Protein AF-A0A6P1YAR3-F1 (afdb_monomer)

Mean predicted aligned error: 12.27 Å

Secondary structure (DSSP, 8-state):
---------SSSHHHHHHHHHHHHHHHHHHHHHHHHHHHHHHHHHHH-----HHHHHHHHHHHHHHGGGGGHHHHHHHHHHHHHHT----HHHHHHHHHHHHHHHHHHHHHHHHH-S--TT--HHHHHHHHHHHHTTT-S-HHHHHHHHHHHHHHHHHHHHHHHHHHHHHHHHHHHS-S-HHHHHHHHHHHHHHHHHHHHHHHHHTT-

pLDDT: mean 80.55, std 17.07, range [35.66, 97.19]

Sequence (208 aa):
MVKTSNKKGKKTKNKRKKSKQSIDNIGKEILGIIIITISILIFTSLYNYSNGYINYLIRDKILKLTGAGSILFPVLILIIGILFLFSKFNNSRIRKIIHLLMLYLCLLTLFEMRVFPLIENMSLAEKIKISIVYASNMYGGGLLGAFFAFILLKLFGLLGSYIILISTILILISLLIKISYTKMLKNCYSLIKNFLLKHLKIREIELI

Foldseek 3Di:
DDDDDDPPDDDPVVVVVVVVLVVVLVVLLVVLVVLLVVLVLLVCLCPDPPPDPVSVVSNLVLLQQFQLCSNVVSVLSNVLSVLSNPDPDDPLSVVLNVLSVVLSLLVLLVQQCVVPQDDPDDDLVVQQVVQSVNSNVSGGGHNSNSVVNVVLCVVQNRVGSVVVSVVSNVVSVCSNPVDPVVNVVVVVVVVVVVVVVVVVVVVVVVVD

Structure (mmCIF, N/CA/C/O backbone):
data_AF-A0A6P1YAR3-F1
#
_entry.id   AF-A0A6P1YAR3-F1
#
loop_
_atom_site.group_PDB
_atom_site.id
_atom_site.type_symbol
_atom_site.label_atom_id
_atom_site.label_alt_id
_atom_site.label_comp_id
_atom_site.label_asym_id
_atom_site.label_entity_id
_atom_site.label_seq_id
_atom_site.pdbx_PDB_ins_code
_atom_site.Cartn_x
_atom_site.Cartn_y
_atom_site.Cartn_z
_atom_site.occupancy
_atom_site.B_iso_or_equiv
_atom_site.auth_seq_id
_atom_site.auth_comp_id
_atom_site.auth_asym_id
_atom_site.auth_atom_id
_atom_site.pdbx_PDB_model_num
ATOM 1 N N . MET A 1 1 ? -10.037 20.836 70.902 1.00 41.84 1 MET A N 1
ATOM 2 C CA . MET A 1 1 ? -11.107 21.379 70.034 1.00 41.84 1 MET A CA 1
ATOM 3 C C . MET A 1 1 ? -10.687 21.203 68.579 1.00 41.84 1 MET A C 1
ATOM 5 O O . MET A 1 1 ? -9.616 21.658 68.208 1.00 41.84 1 MET A O 1
ATOM 9 N N . VAL A 1 2 ? -11.458 20.436 67.805 1.00 44.41 2 VAL A N 1
ATOM 10 C CA . VAL A 1 2 ? -11.196 20.056 66.400 1.00 44.41 2 VAL A CA 1
ATOM 11 C C . VAL A 1 2 ? -11.903 21.033 65.452 1.00 44.41 2 VAL A C 1
ATOM 13 O O . VAL A 1 2 ? -12.979 21.501 65.817 1.00 44.41 2 VAL A O 1
ATOM 16 N N . LYS A 1 3 ? -11.355 21.187 64.225 1.00 37.31 3 LYS A N 1
ATOM 17 C CA . LYS A 1 3 ? -11.916 21.716 62.944 1.00 37.31 3 LYS A CA 1
ATOM 18 C C . LYS A 1 3 ? -11.174 22.986 62.480 1.00 37.31 3 LYS A C 1
ATOM 20 O O . LYS A 1 3 ? -10.979 23.889 63.269 1.00 37.31 3 LYS A O 1
ATOM 25 N N . THR A 1 4 ? -10.692 23.135 61.240 1.00 36.22 4 THR A N 1
ATOM 26 C CA . THR A 1 4 ? -11.075 22.520 59.952 1.00 36.22 4 THR A CA 1
ATOM 27 C C . THR A 1 4 ? -10.003 22.817 58.893 1.00 36.22 4 THR A C 1
ATOM 29 O O . THR A 1 4 ? -9.658 23.979 58.701 1.00 36.22 4 THR A O 1
ATOM 32 N N . SER A 1 5 ? -9.533 21.806 58.147 1.00 37.22 5 SER A N 1
ATOM 33 C CA . SER A 1 5 ? -8.743 22.021 56.924 1.00 37.22 5 SER A CA 1
ATOM 34 C C . SER A 1 5 ? -9.661 22.073 55.696 1.00 37.22 5 SER A C 1
ATOM 36 O O . SER A 1 5 ? -10.540 21.233 55.485 1.00 37.22 5 SER A O 1
ATOM 38 N N . ASN A 1 6 ? -9.494 23.130 54.905 1.00 35.66 6 ASN A N 1
ATOM 39 C CA . ASN A 1 6 ? -10.345 23.493 53.782 1.00 35.66 6 ASN A CA 1
ATOM 40 C C . ASN A 1 6 ? -9.932 22.703 52.524 1.00 35.66 6 ASN A C 1
ATOM 42 O O . ASN A 1 6 ? -8.928 23.000 51.882 1.00 35.66 6 ASN A O 1
ATOM 46 N N . LYS A 1 7 ? -10.702 21.670 52.155 1.00 43.16 7 LYS A N 1
ATOM 47 C CA . LYS A 1 7 ? -10.444 20.800 50.989 1.00 43.16 7 LYS A CA 1
ATOM 48 C C . LYS A 1 7 ? -11.286 21.235 49.777 1.00 43.16 7 LYS A C 1
ATOM 50 O O . LYS A 1 7 ? -12.151 20.497 49.310 1.00 43.16 7 LYS A O 1
ATOM 55 N N . LYS A 1 8 ? -11.034 22.429 49.229 1.00 41.19 8 LYS A N 1
ATOM 56 C CA . LYS A 1 8 ? -11.650 22.921 47.975 1.00 41.19 8 LYS A CA 1
ATOM 57 C C . LYS A 1 8 ? -10.576 23.181 46.912 1.00 41.19 8 LYS A C 1
ATOM 59 O O . LYS A 1 8 ? -10.046 24.274 46.815 1.00 41.19 8 LYS A O 1
ATOM 64 N N . GLY A 1 9 ? -10.261 22.175 46.087 1.00 37.91 9 GLY A N 1
ATOM 65 C CA . GLY A 1 9 ? -9.292 22.374 44.992 1.00 37.91 9 GLY A CA 1
ATOM 66 C C . GLY A 1 9 ? -9.178 21.293 43.910 1.00 37.91 9 GLY A C 1
ATOM 67 O O . GLY A 1 9 ? -8.321 21.405 43.040 1.00 37.91 9 GLY A O 1
ATOM 68 N N . LYS A 1 10 ? -10.006 20.234 43.910 1.00 42.44 10 LYS A N 1
ATOM 69 C CA . LYS A 1 10 ? -9.802 19.069 43.011 1.00 42.44 10 LYS A CA 1
ATOM 70 C C . LYS A 1 10 ? -10.847 18.874 41.899 1.00 42.44 10 LYS A C 1
ATOM 72 O O . LYS A 1 10 ? -10.683 17.976 41.080 1.00 42.44 10 LYS A O 1
ATOM 77 N N . LYS A 1 11 ? -11.902 19.699 41.815 1.00 40.69 11 LYS A N 1
ATOM 78 C CA . LYS A 1 11 ? -13.021 19.486 40.863 1.00 40.69 11 LYS A CA 1
ATOM 79 C C . LYS A 1 11 ? -12.852 20.157 39.484 1.00 40.69 11 LYS A C 1
ATOM 81 O O . LYS A 1 11 ? -13.506 19.736 38.534 1.00 40.69 11 LYS A O 1
ATOM 86 N N . THR A 1 12 ? -11.948 21.124 39.317 1.00 46.16 12 THR A N 1
ATOM 87 C CA . THR A 1 12 ? -11.872 21.952 38.090 1.00 46.16 12 THR A CA 1
ATOM 88 C C . THR A 1 12 ? -10.977 21.373 36.981 1.00 46.16 12 THR A C 1
ATOM 90 O O . THR A 1 12 ? -11.261 21.573 35.801 1.00 46.16 12 THR A O 1
ATOM 93 N N . LYS A 1 13 ? -9.949 20.570 37.306 1.00 44.12 13 LYS A N 1
ATOM 94 C CA . LYS A 1 13 ? -9.066 19.938 36.294 1.00 44.12 13 LYS A CA 1
ATOM 95 C C . LYS A 1 13 ? -9.753 18.827 35.478 1.00 44.12 13 LYS A C 1
ATOM 97 O O . LYS A 1 13 ? -9.369 18.586 34.336 1.00 44.12 13 LYS A O 1
ATOM 102 N N . ASN A 1 14 ? -10.796 18.188 36.014 1.00 49.59 14 ASN A N 1
ATOM 103 C CA . ASN A 1 14 ? -11.469 17.064 35.347 1.00 49.59 14 ASN A CA 1
ATOM 104 C C . ASN A 1 14 ? -12.457 17.493 34.242 1.00 49.59 14 ASN A C 1
ATOM 106 O O . ASN A 1 14 ? -12.653 16.748 33.284 1.00 49.59 14 ASN A O 1
ATOM 110 N N . LYS A 1 15 ? -13.044 18.699 34.322 1.00 46.53 15 LYS A N 1
ATOM 111 C CA . LYS A 1 15 ? -13.950 19.222 33.278 1.00 46.53 15 LYS A CA 1
ATOM 112 C C . LYS A 1 15 ? -13.207 19.588 31.984 1.00 46.53 15 LYS A C 1
ATOM 114 O O . LYS A 1 15 ? -13.672 19.214 30.914 1.00 46.53 15 LYS A O 1
ATOM 119 N N . ARG A 1 16 ? -12.020 20.213 32.075 1.00 47.03 16 ARG A N 1
ATOM 120 C CA . ARG A 1 16 ? -11.185 20.564 30.900 1.00 47.03 16 ARG A CA 1
ATOM 121 C C . ARG A 1 16 ? -10.660 19.341 30.130 1.00 47.03 16 ARG A C 1
ATOM 123 O O . ARG A 1 16 ? -10.576 19.391 28.910 1.00 47.03 16 ARG A O 1
ATOM 130 N N . LYS A 1 17 ? -10.333 18.230 30.809 1.00 52.56 17 LYS A N 1
ATOM 131 C CA . LYS A 1 17 ? -9.946 16.970 30.136 1.00 52.56 17 LYS A CA 1
ATOM 132 C C . LYS A 1 17 ? -11.129 16.310 29.415 1.00 52.56 17 LYS A C 1
ATOM 134 O O . LYS A 1 17 ? -10.958 15.832 28.300 1.00 52.56 17 LYS A O 1
ATOM 139 N N . LYS A 1 18 ? -12.327 16.327 30.015 1.00 51.75 18 LYS A N 1
ATOM 140 C CA . LYS A 1 18 ? -13.550 15.786 29.394 1.00 51.75 18 LYS A CA 1
ATOM 141 C C . LYS A 1 18 ? -13.988 16.573 28.153 1.00 51.75 18 LYS A C 1
ATOM 143 O O . LYS A 1 18 ? -14.331 15.939 27.165 1.00 51.75 18 LYS A O 1
ATOM 148 N N . SER A 1 19 ? -13.935 17.909 28.183 1.00 54.09 19 SER A N 1
ATOM 149 C CA . SER A 1 19 ? -14.331 18.744 27.035 1.00 54.09 19 SER A CA 1
ATOM 150 C C . SER A 1 19 ? -13.353 18.654 25.858 1.00 54.09 19 SER A C 1
ATOM 152 O O . SER A 1 19 ? -13.771 18.665 24.706 1.00 54.09 19 SER A O 1
ATOM 154 N N . LYS A 1 20 ? -12.046 18.515 26.127 1.00 57.88 20 LYS A N 1
ATOM 155 C CA . LYS A 1 20 ? -11.040 18.304 25.074 1.00 57.88 20 LYS A CA 1
ATOM 156 C C . LYS A 1 20 ? -11.218 16.935 24.408 1.00 57.88 20 LYS A C 1
ATOM 158 O O . LYS A 1 20 ? -11.237 16.836 23.191 1.00 57.88 20 LYS A O 1
ATOM 163 N N . GLN A 1 21 ? -11.501 15.904 25.207 1.00 59.03 21 GLN A N 1
ATOM 164 C CA . GLN A 1 21 ? -11.744 14.555 24.700 1.00 59.03 21 GLN A CA 1
ATOM 165 C C . GLN A 1 21 ? -13.066 14.398 23.927 1.00 59.03 21 GLN A C 1
ATOM 167 O O . GLN A 1 21 ? -13.162 13.496 23.100 1.00 59.03 21 GLN A O 1
ATOM 172 N N . SER A 1 22 ? -14.080 15.238 24.168 1.00 59.50 22 SER A N 1
ATOM 173 C CA . SER A 1 22 ? -15.300 15.261 23.346 1.00 59.50 22 SER A CA 1
ATOM 174 C C . SER A 1 22 ? -15.085 15.960 22.001 1.00 59.50 22 SER A C 1
ATOM 176 O O . SER A 1 22 ? -15.550 15.448 20.989 1.00 59.50 22 SER A O 1
ATOM 178 N N . ILE A 1 23 ? -14.329 17.065 21.965 1.00 64.38 23 ILE A N 1
ATOM 179 C CA . ILE A 1 23 ? -13.969 17.764 20.715 1.00 64.38 23 ILE A CA 1
ATOM 180 C C . ILE A 1 23 ? -13.076 16.872 19.834 1.00 64.38 23 ILE A C 1
ATOM 182 O O . ILE A 1 23 ? -13.321 16.747 18.636 1.00 64.38 23 ILE A O 1
ATOM 186 N N . ASP A 1 24 ? -12.114 16.162 20.436 1.00 68.88 24 ASP A N 1
ATOM 187 C CA . ASP A 1 24 ? -11.240 15.213 19.730 1.00 68.88 24 ASP A CA 1
ATOM 188 C C . ASP A 1 24 ? -11.999 14.014 19.129 1.00 68.88 24 ASP A C 1
ATOM 190 O O . ASP A 1 24 ? -11.486 13.360 18.220 1.00 68.88 24 ASP A O 1
ATOM 194 N N . ASN A 1 25 ? -13.190 13.680 19.639 1.00 71.12 25 ASN A N 1
ATOM 195 C CA . ASN A 1 25 ? -14.029 12.625 19.061 1.00 71.12 25 ASN A CA 1
ATOM 196 C C . ASN A 1 25 ? -14.847 13.157 17.876 1.00 71.12 25 ASN A C 1
ATOM 198 O O . ASN A 1 25 ? -14.855 12.511 16.834 1.00 71.12 25 ASN A O 1
ATOM 202 N N . ILE A 1 26 ? -15.423 14.360 17.990 1.00 76.25 26 ILE A N 1
ATOM 203 C CA . ILE A 1 26 ? -16.148 15.017 16.887 1.00 76.25 26 ILE A CA 1
ATOM 204 C C . ILE A 1 26 ? -15.220 15.226 15.681 1.00 76.25 26 ILE A C 1
ATOM 206 O O . ILE A 1 26 ? -15.581 14.905 14.553 1.00 76.25 26 ILE A O 1
ATOM 210 N N . GLY A 1 27 ? -13.981 15.678 15.906 1.00 83.44 27 GLY A N 1
ATOM 211 C CA . GLY A 1 27 ? -13.001 15.837 14.825 1.00 83.44 27 GLY A CA 1
ATOM 212 C C . GLY A 1 27 ? -12.678 14.529 14.087 1.00 83.44 27 GLY A C 1
ATOM 213 O O . GLY A 1 27 ? -12.425 14.544 12.884 1.00 83.44 27 GLY A O 1
ATOM 214 N N . LYS A 1 28 ? -12.728 13.381 14.776 1.00 80.62 28 LYS A N 1
ATOM 215 C CA . LYS A 1 28 ? -12.489 12.059 14.169 1.00 80.62 28 LYS A CA 1
ATOM 216 C C . LYS A 1 28 ? -13.683 11.556 13.376 1.00 80.62 28 LYS A C 1
ATOM 218 O O . LYS A 1 28 ? -13.477 10.945 12.333 1.00 80.62 28 LYS A O 1
ATOM 223 N N . GLU A 1 29 ? -14.896 11.818 13.849 1.00 84.50 29 GLU A N 1
ATOM 224 C CA . GLU A 1 29 ? -16.123 11.513 13.110 1.00 84.50 29 GLU A CA 1
ATOM 225 C C . GLU A 1 29 ? -16.155 12.297 11.794 1.00 84.50 29 GLU A C 1
ATOM 227 O O . GLU A 1 29 ? -16.334 11.702 10.733 1.00 84.50 29 GLU A O 1
ATOM 232 N N . ILE A 1 30 ? -15.846 13.600 11.845 1.00 90.25 30 ILE A N 1
ATOM 233 C CA . ILE A 1 30 ? -15.723 14.454 10.654 1.00 90.25 30 ILE A CA 1
ATOM 234 C C . ILE A 1 30 ? -14.648 13.911 9.704 1.00 90.25 30 ILE A C 1
ATOM 236 O O . ILE A 1 30 ? -14.903 13.758 8.511 1.00 90.25 30 ILE A O 1
ATOM 240 N N . LEU A 1 31 ? -13.461 13.565 10.217 1.00 89.75 31 LEU A N 1
ATOM 241 C CA . LEU A 1 31 ? -12.396 12.983 9.397 1.00 89.75 31 LEU A CA 1
ATOM 242 C C . LEU A 1 31 ? -12.828 11.654 8.756 1.00 89.75 31 LEU A C 1
ATOM 244 O O . LEU A 1 31 ? -12.538 11.418 7.587 1.00 89.75 31 LEU A O 1
ATOM 248 N N . GLY A 1 32 ? -13.545 10.802 9.493 1.00 90.44 32 GLY A N 1
ATOM 249 C CA . GLY A 1 32 ? -14.097 9.551 8.977 1.00 90.44 32 GLY A CA 1
ATOM 250 C C . GLY A 1 32 ? -15.065 9.780 7.818 1.00 90.44 32 GLY A C 1
ATOM 251 O O . GLY A 1 32 ? -14.919 9.141 6.778 1.00 90.44 32 GLY A O 1
ATOM 252 N N . ILE A 1 33 ? -15.989 10.735 7.959 1.00 93.25 33 ILE A N 1
ATOM 253 C CA . ILE A 1 33 ? -16.927 11.123 6.894 1.00 93.25 33 ILE A CA 1
ATOM 254 C C . ILE A 1 33 ? -16.165 11.636 5.667 1.00 93.25 33 ILE A C 1
ATOM 256 O O . ILE A 1 33 ? -16.430 11.177 4.561 1.00 93.25 33 ILE A O 1
ATOM 260 N N . ILE A 1 34 ? -15.173 12.516 5.848 1.00 94.81 34 ILE A N 1
ATOM 261 C CA . ILE A 1 34 ? -14.342 13.031 4.747 1.00 94.81 34 ILE A CA 1
ATOM 262 C C . ILE A 1 34 ? -13.640 11.883 4.005 1.00 94.81 34 ILE A C 1
ATOM 264 O O . ILE A 1 34 ? -13.674 11.835 2.777 1.00 94.81 34 ILE A O 1
ATOM 268 N N . ILE A 1 35 ? -13.039 10.935 4.730 1.00 94.44 35 ILE A N 1
ATOM 269 C CA . ILE A 1 35 ? -12.355 9.777 4.135 1.00 94.44 35 ILE A CA 1
ATOM 270 C C . ILE A 1 35 ? -13.339 8.896 3.349 1.00 94.44 35 ILE A C 1
ATOM 272 O O . ILE A 1 35 ? -13.015 8.454 2.246 1.00 94.44 35 ILE A O 1
ATOM 276 N N . ILE A 1 36 ? -14.539 8.654 3.886 1.00 94.81 36 ILE A N 1
ATOM 277 C CA . ILE A 1 36 ? -15.589 7.887 3.199 1.00 94.81 36 ILE A CA 1
ATOM 278 C C . ILE A 1 36 ? -16.015 8.601 1.911 1.00 94.81 36 ILE A C 1
ATOM 280 O O . ILE A 1 36 ? -16.073 7.969 0.858 1.00 94.81 36 ILE A O 1
ATOM 284 N N . THR A 1 37 ? -16.237 9.915 1.958 1.00 95.50 37 THR A N 1
ATOM 285 C CA . THR A 1 37 ? -16.581 10.713 0.773 1.00 95.50 37 THR A CA 1
ATOM 286 C C . THR A 1 37 ? -15.484 10.639 -0.291 1.00 95.50 37 THR A C 1
ATOM 288 O O . THR A 1 37 ? -15.785 10.432 -1.464 1.00 95.50 37 THR A O 1
ATOM 291 N N . ILE A 1 38 ? -14.209 10.733 0.105 1.00 94.56 38 ILE A N 1
ATOM 292 C CA . ILE A 1 38 ? -13.067 10.576 -0.811 1.00 94.56 38 ILE A CA 1
ATOM 293 C C . ILE A 1 38 ? -13.050 9.175 -1.436 1.00 94.56 38 ILE A C 1
ATOM 295 O O . ILE A 1 38 ? -12.834 9.050 -2.639 1.00 94.56 38 ILE A O 1
ATOM 299 N N . SER A 1 39 ? -13.300 8.122 -0.651 1.00 94.94 39 SER A N 1
ATOM 300 C CA . SER A 1 39 ? -13.384 6.745 -1.159 1.00 94.94 39 SER A CA 1
ATOM 301 C C . SER A 1 39 ? -14.469 6.598 -2.229 1.00 94.94 39 SER A C 1
ATOM 303 O O . SER A 1 39 ? -14.192 6.065 -3.304 1.00 94.94 39 SER A O 1
ATOM 305 N N . ILE A 1 40 ? -15.672 7.120 -1.969 1.00 93.88 40 ILE A N 1
ATOM 306 C CA . ILE A 1 40 ? -16.790 7.082 -2.920 1.00 93.88 40 ILE A CA 1
ATOM 307 C C . ILE A 1 40 ? -16.437 7.861 -4.191 1.00 93.88 40 ILE A C 1
ATOM 309 O O . ILE A 1 40 ? -16.706 7.383 -5.287 1.00 93.88 40 ILE A O 1
ATOM 313 N N . LEU A 1 41 ? -15.785 9.019 -4.063 1.00 93.06 41 LEU A N 1
ATOM 314 C CA . LEU A 1 41 ? -15.362 9.834 -5.202 1.00 93.06 41 LEU A CA 1
ATOM 315 C C . LEU A 1 41 ? -14.310 9.114 -6.063 1.00 93.06 41 LEU A C 1
ATOM 317 O O . LEU A 1 41 ? -14.390 9.132 -7.290 1.00 93.06 41 LEU A O 1
ATOM 321 N N . ILE A 1 42 ? -13.348 8.427 -5.440 1.00 93.62 42 ILE A N 1
ATOM 322 C CA . ILE A 1 42 ? -12.384 7.583 -6.160 1.00 93.62 42 ILE A CA 1
ATOM 323 C C . ILE A 1 42 ? -13.103 6.426 -6.855 1.00 93.62 42 ILE A C 1
ATOM 325 O O . ILE A 1 42 ? -12.833 6.155 -8.022 1.00 93.62 42 ILE A O 1
ATOM 329 N N . PHE A 1 43 ? -14.022 5.756 -6.156 1.00 92.94 43 PHE A N 1
ATOM 330 C CA . PHE A 1 43 ? -14.795 4.653 -6.714 1.00 92.94 43 PHE A CA 1
ATOM 331 C C . PHE A 1 43 ? -15.567 5.106 -7.958 1.00 92.94 43 PHE A C 1
ATOM 333 O O . PHE A 1 43 ? -15.402 4.525 -9.026 1.00 92.94 43 PHE A O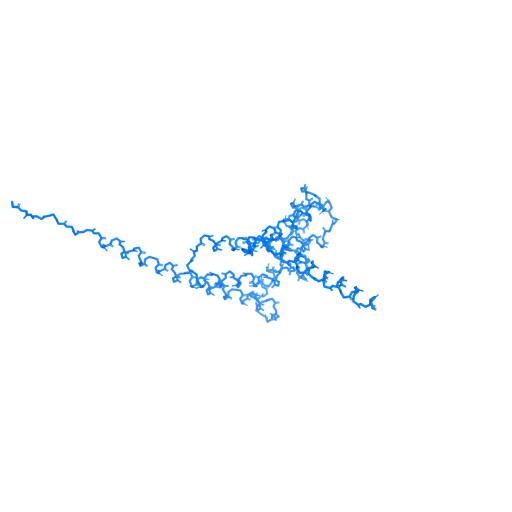 1
ATOM 340 N N . THR A 1 44 ? -16.332 6.195 -7.871 1.00 91.44 44 THR A N 1
ATOM 341 C CA . THR A 1 44 ? -17.071 6.719 -9.028 1.00 91.44 44 THR A CA 1
ATOM 342 C C . THR A 1 44 ? -16.140 7.167 -10.150 1.00 91.44 44 THR A C 1
ATOM 344 O O . THR A 1 44 ? -16.450 6.905 -11.306 1.00 91.44 44 THR A O 1
ATOM 347 N N . SER A 1 45 ? -14.978 7.749 -9.841 1.00 91.12 45 SER A N 1
ATOM 348 C CA . SER A 1 45 ? -13.980 8.140 -10.850 1.00 91.12 45 SER A CA 1
ATOM 349 C C . SER A 1 45 ? -13.386 6.951 -11.614 1.00 91.12 45 SER A C 1
ATOM 351 O O . SER A 1 45 ? -12.992 7.103 -12.767 1.00 91.12 45 SER A O 1
ATOM 353 N N . LEU A 1 46 ? -13.290 5.772 -10.989 1.00 90.38 46 LEU A N 1
ATOM 354 C CA . LEU A 1 46 ? -12.750 4.570 -11.630 1.00 90.38 46 LEU A CA 1
ATOM 355 C C . LEU A 1 46 ? -13.759 3.896 -12.572 1.00 90.38 46 LEU A C 1
ATOM 357 O O . LEU A 1 46 ? -13.346 3.403 -13.620 1.00 90.38 46 LEU A O 1
ATOM 361 N N . TYR A 1 47 ? -15.048 3.878 -12.211 1.00 84.12 47 TYR A N 1
ATOM 362 C CA . TYR A 1 47 ? -16.088 3.149 -12.956 1.00 84.12 47 TYR A CA 1
ATOM 363 C C . TYR A 1 47 ? -16.912 4.022 -13.907 1.00 84.12 47 TYR A C 1
ATOM 365 O O . TYR A 1 47 ? -17.306 3.554 -14.973 1.00 84.12 47 TYR A O 1
ATOM 373 N N . ASN A 1 48 ? -17.177 5.282 -13.554 1.00 75.50 48 ASN A N 1
ATOM 374 C CA . ASN A 1 48 ? -17.960 6.173 -14.401 1.00 75.50 48 ASN A CA 1
ATOM 375 C C . ASN A 1 48 ? -17.037 6.986 -15.306 1.00 75.50 48 ASN A C 1
ATOM 377 O O . ASN A 1 48 ? -16.317 7.874 -14.855 1.00 75.50 48 ASN A O 1
ATOM 381 N N . TYR A 1 49 ? -17.152 6.746 -16.610 1.00 59.66 49 TYR A N 1
ATOM 382 C CA . TYR A 1 49 ? -16.554 7.547 -17.684 1.00 59.66 49 TYR A CA 1
ATOM 383 C C . TYR A 1 49 ? -17.219 8.934 -17.839 1.00 59.66 49 TYR A C 1
ATOM 385 O O . TYR A 1 49 ? -17.302 9.470 -18.939 1.00 59.66 49 TYR A O 1
ATOM 393 N N . SER A 1 50 ? -17.759 9.531 -16.770 1.00 60.38 50 SER A N 1
ATOM 394 C CA . SER A 1 50 ? -18.344 10.869 -16.878 1.00 60.38 50 SER A CA 1
ATOM 395 C C . SER A 1 50 ? -17.237 11.917 -17.053 1.00 60.38 50 SER A C 1
ATOM 397 O O . SER A 1 50 ? -16.226 11.890 -16.349 1.00 60.38 50 SER A O 1
ATOM 399 N N . ASN A 1 51 ? -17.446 12.838 -18.003 1.00 61.69 51 ASN A N 1
ATOM 400 C CA . ASN A 1 51 ? -16.492 13.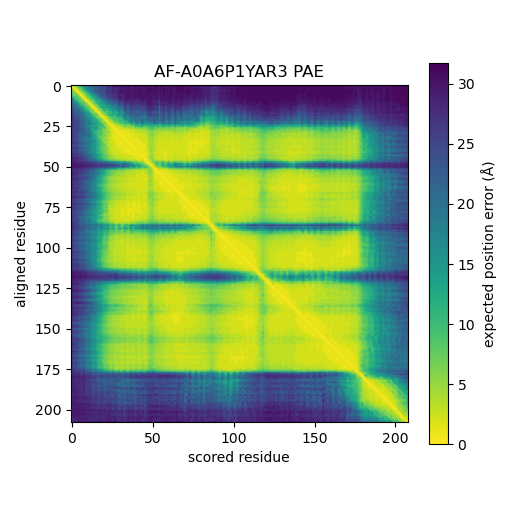801 -18.589 1.00 61.69 51 ASN A CA 1
ATOM 401 C C . ASN A 1 51 ? -15.938 14.888 -17.633 1.00 61.69 51 ASN A C 1
ATOM 403 O O . ASN A 1 51 ? -15.636 16.004 -18.052 1.00 61.69 51 ASN A O 1
ATOM 407 N N . GLY A 1 52 ? -15.818 14.612 -16.336 1.00 79.88 52 GLY A N 1
ATOM 408 C CA . GLY A 1 52 ? -15.199 15.524 -15.381 1.00 79.88 52 GLY A CA 1
ATOM 409 C C . GLY A 1 52 ? -13.673 15.446 -15.445 1.00 79.88 52 GLY A C 1
ATOM 410 O O . GLY A 1 52 ? -13.097 14.386 -15.204 1.00 79.88 52 GLY A O 1
ATOM 411 N N . TYR A 1 53 ? -13.001 16.581 -15.668 1.00 87.94 53 TYR A N 1
ATOM 412 C CA . TYR A 1 53 ? -11.531 16.671 -15.623 1.00 87.94 53 TYR A CA 1
ATOM 413 C C . TYR A 1 53 ? -10.952 16.140 -14.299 1.00 87.94 53 TYR A C 1
ATOM 415 O O . TYR A 1 53 ? -9.940 15.440 -14.283 1.00 87.94 53 TYR A O 1
ATOM 423 N N . ILE A 1 54 ? -11.638 16.411 -13.183 1.00 88.94 54 ILE A N 1
ATOM 424 C CA . ILE A 1 54 ? -11.247 15.926 -11.853 1.00 88.94 54 ILE A CA 1
ATOM 425 C C . ILE A 1 54 ? -11.307 14.392 -11.785 1.00 88.94 54 ILE A C 1
ATOM 427 O O . ILE A 1 54 ? -10.362 13.776 -11.296 1.00 88.94 54 ILE A O 1
ATOM 431 N N . ASN A 1 55 ? -12.358 13.764 -12.321 1.00 88.62 55 ASN A N 1
ATOM 432 C CA . ASN A 1 55 ? -12.499 12.304 -12.323 1.00 88.62 55 ASN A CA 1
ATOM 433 C C . ASN A 1 55 ? -11.395 11.647 -13.155 1.00 88.62 55 ASN A C 1
ATOM 435 O O . ASN A 1 55 ? -10.780 10.680 -12.704 1.00 88.62 55 ASN A O 1
ATOM 439 N N . TYR A 1 56 ? -11.086 12.217 -14.326 1.00 89.94 56 TYR A N 1
ATOM 440 C CA . TYR A 1 56 ? -9.972 11.763 -15.158 1.00 89.94 56 TYR A CA 1
ATOM 441 C C . TYR A 1 56 ? -8.639 11.835 -14.406 1.00 89.94 56 TYR A C 1
ATOM 443 O O . TYR A 1 56 ? -7.913 10.844 -14.356 1.00 89.94 56 TYR A O 1
ATOM 451 N N . LEU A 1 57 ? -8.337 12.970 -13.766 1.00 91.94 57 LEU A N 1
ATOM 452 C CA . LEU A 1 57 ? -7.103 13.137 -12.995 1.00 91.94 57 LEU A CA 1
ATOM 453 C C . LEU A 1 57 ? -6.994 12.147 -11.834 1.00 91.94 57 LEU A C 1
ATOM 455 O O . LEU A 1 57 ? -5.912 11.626 -11.567 1.00 91.94 57 LEU A O 1
ATOM 459 N N . ILE A 1 58 ? -8.093 11.906 -11.121 1.00 93.50 58 ILE A N 1
ATOM 460 C CA . ILE A 1 58 ? -8.117 10.965 -10.000 1.00 93.50 58 ILE A CA 1
ATOM 461 C C . ILE A 1 58 ? -7.904 9.548 -10.516 1.00 93.50 58 ILE A C 1
ATOM 463 O O . ILE A 1 58 ? -7.021 8.855 -10.016 1.00 93.50 58 ILE A O 1
ATOM 467 N N . ARG A 1 59 ? -8.644 9.138 -11.550 1.00 92.56 59 ARG A N 1
ATOM 468 C CA . ARG A 1 59 ? -8.489 7.830 -12.190 1.00 92.56 59 ARG A CA 1
ATOM 469 C C . ARG A 1 59 ? -7.059 7.611 -12.675 1.00 92.56 59 ARG A C 1
ATOM 471 O O . ARG A 1 59 ? -6.455 6.611 -12.303 1.00 92.56 59 ARG A O 1
ATOM 478 N N . ASP A 1 60 ? -6.509 8.549 -13.442 1.00 92.88 60 ASP A N 1
ATOM 479 C CA . ASP A 1 60 ? -5.144 8.478 -13.973 1.00 92.88 60 ASP A CA 1
ATOM 480 C C . ASP A 1 60 ? -4.113 8.323 -12.848 1.00 92.88 60 ASP A C 1
ATOM 482 O O . ASP A 1 60 ? -3.290 7.410 -12.875 1.00 92.88 60 ASP A O 1
ATOM 486 N N . LYS A 1 61 ? -4.205 9.141 -11.792 1.00 94.88 61 LYS A N 1
ATOM 487 C CA . LYS A 1 61 ? -3.292 9.050 -10.645 1.00 94.88 61 LYS A CA 1
ATOM 488 C C . LYS A 1 61 ? -3.426 7.726 -9.896 1.00 94.88 61 LYS A C 1
ATOM 490 O O . LYS A 1 61 ? -2.408 7.106 -9.596 1.00 94.88 61 LYS A O 1
ATOM 495 N N . ILE A 1 62 ? -4.646 7.282 -9.588 1.00 95.31 62 ILE A N 1
ATOM 496 C CA . ILE A 1 62 ? -4.870 6.029 -8.854 1.00 95.31 62 ILE A CA 1
ATOM 497 C C . ILE A 1 62 ? -4.383 4.828 -9.663 1.00 95.31 62 ILE A C 1
ATOM 499 O O . ILE A 1 62 ? -3.676 3.982 -9.110 1.00 95.31 62 ILE A O 1
ATOM 503 N N . LEU A 1 63 ? -4.684 4.783 -10.964 1.00 95.19 63 LEU A N 1
ATOM 504 C CA . LEU A 1 63 ? -4.184 3.748 -11.864 1.00 95.19 63 LEU A CA 1
ATOM 505 C C . LEU A 1 63 ? -2.661 3.750 -11.884 1.00 95.19 63 LEU A C 1
ATOM 507 O O . LEU A 1 63 ? -2.064 2.752 -11.509 1.00 95.19 63 LEU A O 1
ATOM 511 N N . LYS A 1 64 ? -2.006 4.872 -12.187 1.00 95.38 64 LYS A N 1
ATOM 512 C CA . LYS A 1 64 ? -0.535 4.930 -12.240 1.00 95.38 64 LYS A CA 1
ATOM 513 C C . LYS A 1 64 ? 0.139 4.554 -10.915 1.00 95.38 64 LYS A C 1
ATOM 515 O O . LYS A 1 64 ? 1.209 3.948 -10.930 1.00 95.38 64 LYS A O 1
ATOM 520 N N . LEU A 1 65 ? -0.468 4.877 -9.769 1.00 96.00 65 LEU A N 1
ATOM 521 C CA . LEU A 1 65 ? 0.078 4.509 -8.457 1.00 96.00 65 LEU A CA 1
ATOM 522 C C . LEU A 1 65 ? -0.072 3.019 -8.130 1.00 96.00 65 LEU A C 1
ATOM 524 O O . LEU A 1 65 ? 0.816 2.463 -7.483 1.00 96.00 65 LEU A O 1
ATOM 528 N N . THR A 1 66 ? -1.196 2.405 -8.509 1.00 95.81 66 THR A N 1
ATOM 529 C CA . THR A 1 66 ? -1.635 1.114 -7.944 1.00 95.81 66 THR A CA 1
ATOM 530 C C . THR A 1 66 ? -1.933 0.019 -8.972 1.00 95.81 66 THR A C 1
ATOM 532 O O . THR A 1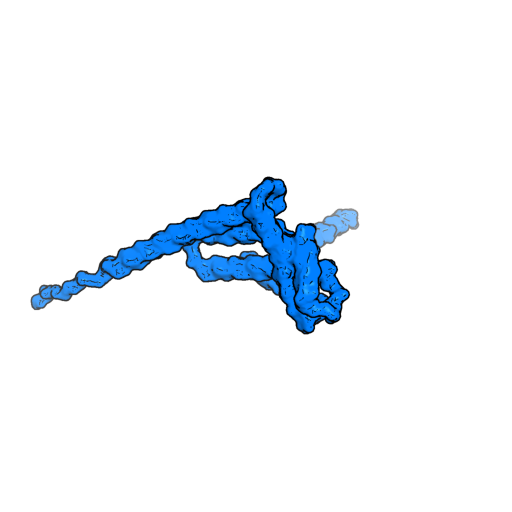 66 ? -2.153 -1.128 -8.592 1.00 95.81 66 THR A O 1
ATOM 535 N N . GLY A 1 67 ? -1.944 0.335 -10.265 1.00 94.44 67 GLY A N 1
ATOM 536 C CA . GLY A 1 67 ? -2.224 -0.599 -11.355 1.00 94.44 67 GLY A CA 1
ATOM 537 C C . GLY A 1 67 ? -3.521 -1.379 -11.153 1.00 94.44 67 GLY A C 1
ATOM 538 O O . GLY A 1 67 ? -4.584 -0.801 -10.909 1.00 94.44 67 GLY A O 1
ATOM 539 N N . ALA A 1 68 ? -3.425 -2.707 -11.208 1.00 93.69 68 ALA A N 1
ATOM 540 C CA . ALA A 1 68 ? -4.536 -3.631 -10.972 1.00 93.69 68 ALA A CA 1
ATOM 541 C C . ALA A 1 68 ? -5.146 -3.499 -9.563 1.00 93.69 68 ALA A C 1
ATOM 543 O O . ALA A 1 68 ? -6.327 -3.776 -9.355 1.00 93.69 68 ALA A O 1
ATOM 544 N N . GLY A 1 69 ? -4.367 -3.026 -8.583 1.00 94.00 69 GLY A N 1
ATOM 545 C CA . GLY A 1 69 ? -4.844 -2.774 -7.222 1.00 94.00 69 GLY A CA 1
ATOM 546 C C . GLY A 1 69 ? -5.804 -1.591 -7.097 1.00 94.00 69 GLY A C 1
ATOM 547 O O . GLY A 1 69 ? -6.455 -1.458 -6.062 1.00 94.00 69 GLY A O 1
ATOM 548 N N . SER A 1 70 ? -5.959 -0.778 -8.146 1.00 94.31 70 SER A N 1
ATOM 549 C CA . SER A 1 70 ? -6.883 0.365 -8.183 1.00 94.31 70 SER A CA 1
ATOM 550 C C . SER A 1 70 ? -8.322 0.001 -7.817 1.00 94.31 70 SER A C 1
ATOM 552 O O . SER A 1 70 ? -8.999 0.801 -7.183 1.00 94.31 70 SER A O 1
ATOM 554 N N . ILE A 1 71 ? -8.768 -1.220 -8.125 1.00 91.38 71 ILE A N 1
ATOM 555 C CA . ILE A 1 71 ? -10.095 -1.740 -7.754 1.00 91.38 71 ILE A CA 1
ATOM 556 C C . ILE A 1 71 ? -10.230 -1.895 -6.231 1.00 91.38 71 ILE A C 1
ATOM 558 O O . ILE A 1 71 ? -11.270 -1.584 -5.651 1.00 91.38 71 ILE A O 1
ATOM 562 N N . LEU A 1 72 ? -9.170 -2.363 -5.569 1.00 94.50 72 LEU A N 1
ATOM 563 C CA . LEU A 1 72 ? -9.131 -2.593 -4.122 1.00 94.50 72 LEU A CA 1
ATOM 564 C C . LEU A 1 72 ? -8.871 -1.302 -3.333 1.00 94.50 72 LEU A C 1
ATOM 566 O O . LEU A 1 72 ? -9.257 -1.201 -2.169 1.00 94.50 72 LEU A O 1
ATOM 570 N N . PHE A 1 73 ? -8.238 -0.307 -3.954 1.00 95.12 73 PHE A N 1
ATOM 571 C CA . PHE A 1 73 ? -7.892 0.965 -3.325 1.00 95.12 73 PHE A CA 1
ATOM 572 C C . PHE A 1 73 ? -9.082 1.722 -2.693 1.00 95.12 73 PHE A C 1
ATOM 574 O O . PHE A 1 73 ? -8.994 2.052 -1.506 1.00 95.12 73 PHE A O 1
ATOM 581 N N . PRO A 1 74 ? -10.211 1.982 -3.392 1.00 94.81 74 PRO A N 1
ATOM 582 C CA . PRO A 1 74 ? -11.353 2.660 -2.781 1.00 94.81 74 PRO A CA 1
ATOM 583 C C . PRO A 1 74 ? -11.940 1.848 -1.623 1.00 94.81 74 PRO A C 1
ATOM 585 O O . PRO A 1 74 ? -12.291 2.436 -0.600 1.00 94.81 74 PRO A O 1
ATOM 588 N N . VAL A 1 75 ? -11.971 0.514 -1.726 1.00 95.00 75 VAL A N 1
ATOM 589 C CA . VAL A 1 75 ? -12.440 -0.382 -0.654 1.00 95.00 75 VAL A CA 1
ATOM 590 C C . VAL A 1 75 ? -11.553 -0.261 0.588 1.00 95.00 75 VAL A C 1
ATOM 592 O O . VAL A 1 75 ? -12.058 -0.159 1.705 1.00 95.00 75 VAL A O 1
ATOM 595 N N . LEU A 1 76 ? -10.231 -0.203 0.411 1.00 94.75 76 LEU A N 1
ATOM 596 C CA . LEU A 1 76 ? -9.283 0.002 1.506 1.00 94.75 76 LEU A CA 1
ATOM 597 C C . LEU A 1 76 ? -9.526 1.337 2.224 1.00 94.75 76 LEU A C 1
ATOM 599 O O . LEU A 1 76 ? -9.617 1.367 3.453 1.00 94.75 76 LEU A O 1
ATOM 603 N N . ILE A 1 77 ? -9.675 2.432 1.471 1.00 95.50 77 ILE A N 1
ATOM 604 C CA . ILE A 1 77 ? -9.961 3.759 2.037 1.00 95.50 77 ILE A CA 1
ATOM 605 C C . ILE A 1 77 ? -11.313 3.762 2.759 1.00 95.50 77 ILE A C 1
ATOM 607 O O . ILE A 1 77 ? -11.415 4.323 3.850 1.00 95.50 77 ILE A O 1
ATOM 611 N N . LEU A 1 78 ? -12.326 3.086 2.208 1.00 94.31 78 LEU A N 1
ATOM 612 C CA . LEU A 1 78 ? -13.643 2.952 2.831 1.00 94.31 78 LEU A CA 1
ATOM 613 C C . LEU A 1 78 ? -13.537 2.287 4.210 1.00 94.31 78 LEU A C 1
ATOM 615 O O . LEU A 1 78 ? -14.050 2.818 5.195 1.00 94.31 78 LEU A O 1
ATOM 619 N N . ILE A 1 79 ? -12.826 1.155 4.298 1.00 90.81 79 ILE A N 1
ATOM 620 C CA . ILE A 1 79 ? -12.604 0.428 5.558 1.00 90.81 79 ILE A CA 1
ATOM 621 C C . ILE A 1 79 ? -11.912 1.333 6.581 1.00 90.81 79 ILE A C 1
ATOM 623 O O . ILE A 1 79 ? -12.295 1.343 7.753 1.00 90.81 79 ILE A O 1
ATOM 627 N N . ILE A 1 80 ? -10.914 2.111 6.151 1.00 90.62 80 ILE A N 1
ATOM 628 C CA . ILE A 1 80 ? -10.220 3.068 7.018 1.00 90.62 80 ILE A CA 1
ATOM 629 C C . ILE A 1 80 ? -11.198 4.142 7.511 1.00 90.62 80 ILE A C 1
ATOM 631 O O . ILE A 1 80 ? -11.276 4.362 8.717 1.00 90.62 80 ILE A O 1
ATOM 635 N N . GLY A 1 81 ? -11.986 4.760 6.629 1.00 90.19 81 GLY A N 1
ATOM 636 C CA . GLY A 1 81 ? -12.962 5.795 6.992 1.00 90.19 81 GLY A CA 1
ATOM 637 C C . GLY A 1 81 ? -14.029 5.301 7.975 1.00 90.19 81 GLY A C 1
ATOM 638 O O . GLY A 1 81 ? -14.279 5.938 9.000 1.00 90.19 81 GLY A O 1
ATOM 639 N N . ILE A 1 82 ? -14.568 4.101 7.744 1.00 87.69 82 ILE A N 1
ATOM 640 C CA . ILE A 1 82 ? -15.479 3.407 8.669 1.00 87.69 82 ILE A CA 1
ATOM 641 C C . ILE A 1 82 ? -14.817 3.220 10.043 1.00 87.69 82 ILE A C 1
ATOM 643 O O . ILE A 1 82 ? -15.432 3.447 11.087 1.00 87.69 82 ILE A O 1
ATOM 647 N N . LEU A 1 83 ? -13.536 2.847 10.069 1.00 85.25 83 LEU A N 1
ATOM 648 C CA . LEU A 1 83 ? -12.795 2.649 11.312 1.00 85.25 83 LEU A CA 1
ATOM 649 C C . LEU A 1 83 ? -12.582 3.951 12.100 1.00 85.25 83 LEU A C 1
ATOM 651 O O . LEU A 1 83 ? -12.415 3.882 13.319 1.00 85.25 83 LEU A O 1
ATOM 655 N N . PHE A 1 84 ? -12.600 5.111 11.436 1.00 83.62 84 PHE A N 1
ATOM 656 C CA . PHE A 1 84 ? -12.590 6.429 12.077 1.00 83.62 84 PHE A CA 1
ATOM 657 C C . PHE A 1 84 ? -13.967 6.823 12.635 1.00 83.62 84 PHE A C 1
ATOM 659 O O . PHE A 1 84 ? -14.014 7.412 13.713 1.00 83.62 84 PHE A O 1
ATOM 666 N N . LEU A 1 85 ? -15.065 6.435 11.974 1.00 81.19 85 LEU A N 1
ATOM 667 C CA . LEU A 1 85 ? -16.435 6.793 12.369 1.00 81.19 85 LEU A CA 1
ATOM 668 C C . LEU A 1 85 ? -16.891 6.116 13.676 1.00 81.19 85 LEU A C 1
ATOM 670 O O . LEU A 1 85 ? -17.410 6.762 14.577 1.00 81.19 85 LEU A O 1
ATOM 674 N N . PHE A 1 86 ? -16.666 4.807 13.823 1.00 69.56 86 PHE A N 1
ATOM 675 C CA . PHE A 1 86 ? -17.246 4.014 14.925 1.00 69.56 86 PHE A CA 1
ATOM 676 C C . PHE A 1 86 ? -16.427 4.012 16.233 1.00 69.56 86 PHE A C 1
ATOM 678 O O . PHE A 1 86 ? -16.580 3.125 17.080 1.00 69.56 86 PHE A O 1
ATOM 685 N N . SER A 1 87 ? -15.451 4.909 16.400 1.00 56.22 87 SER A N 1
ATOM 686 C CA . SER A 1 87 ? -14.265 4.559 17.187 1.00 56.22 87 SER A CA 1
ATOM 687 C C . SER A 1 87 ? -13.663 5.674 18.040 1.00 56.22 87 SER A C 1
ATOM 689 O O . SER A 1 87 ? -13.030 6.603 17.540 1.00 56.22 87 SER A O 1
ATOM 691 N N . LYS A 1 88 ? -13.596 5.422 19.358 1.00 65.00 88 LYS A N 1
ATOM 692 C CA . LYS A 1 88 ? -12.467 5.903 20.172 1.00 65.00 88 LYS A CA 1
ATOM 693 C C . LYS A 1 88 ? -11.174 5.283 19.641 1.00 65.00 88 LYS A C 1
ATOM 695 O O . LYS A 1 88 ? -10.953 4.078 19.765 1.00 65.00 88 LYS A O 1
ATOM 700 N N . PHE A 1 89 ? -10.354 6.112 19.006 1.00 63.22 89 PHE A N 1
ATOM 701 C CA . PHE A 1 89 ? -9.067 5.729 18.433 1.00 63.22 89 PHE A CA 1
ATOM 702 C C . PHE A 1 89 ? -8.154 5.136 19.517 1.00 63.22 89 PHE A C 1
ATOM 704 O O . PHE A 1 89 ? -7.677 5.852 20.394 1.00 63.22 89 PHE A O 1
ATOM 711 N N . ASN A 1 90 ? -7.930 3.825 19.458 1.00 69.94 90 ASN A N 1
ATOM 712 C CA . ASN A 1 90 ? -7.007 3.115 20.342 1.00 69.94 90 ASN A CA 1
ATOM 713 C C . ASN A 1 90 ? -5.820 2.613 19.514 1.00 69.94 90 ASN A C 1
ATOM 715 O O . ASN A 1 90 ? -5.980 2.313 18.331 1.00 69.94 90 ASN A O 1
ATOM 719 N N . ASN A 1 91 ? -4.654 2.421 20.137 1.00 76.62 91 ASN A N 1
ATOM 720 C CA . ASN A 1 91 ? -3.442 1.958 19.441 1.00 76.62 91 ASN A CA 1
ATOM 721 C C . ASN A 1 91 ? -3.647 0.632 18.679 1.00 76.62 91 ASN A C 1
ATOM 723 O O . ASN A 1 91 ? -3.015 0.401 17.655 1.00 76.62 91 ASN A O 1
ATOM 727 N N . SER A 1 92 ? -4.564 -0.233 19.127 1.00 78.31 92 SER A N 1
ATOM 728 C CA . SER A 1 92 ? -4.948 -1.454 18.398 1.00 78.31 92 SER A CA 1
ATOM 729 C C . SER A 1 92 ? -5.636 -1.173 17.053 1.00 78.31 92 SER A C 1
ATOM 731 O O . SER A 1 92 ? -5.373 -1.876 16.083 1.00 78.31 92 SER A O 1
ATOM 733 N N . ARG A 1 93 ? -6.466 -0.122 17.013 1.00 78.81 93 ARG A N 1
ATOM 734 C CA . ARG A 1 93 ? -7.014 0.603 15.852 1.00 78.81 93 ARG A CA 1
ATOM 735 C C . ARG A 1 93 ? -5.986 0.830 14.746 1.00 78.81 93 ARG A C 1
ATOM 737 O O . ARG A 1 93 ? -6.028 0.248 13.666 1.00 78.81 93 ARG A O 1
ATOM 744 N N . ILE A 1 94 ? -5.033 1.683 15.107 1.00 84.44 94 ILE A N 1
ATOM 745 C CA . ILE A 1 94 ? -3.957 2.178 14.245 1.00 84.44 94 ILE A CA 1
ATOM 746 C C . ILE A 1 94 ? -3.143 1.019 13.693 1.00 84.44 94 ILE A C 1
ATOM 748 O O . ILE A 1 94 ? -2.911 0.948 12.492 1.00 84.44 94 ILE A O 1
ATOM 752 N N . ARG A 1 95 ? -2.7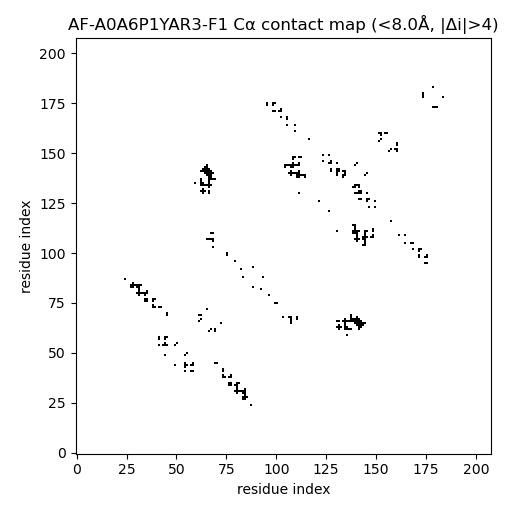84 0.059 14.554 1.00 87.31 95 ARG A N 1
ATOM 753 C CA . ARG A 1 95 ? -2.065 -1.138 14.118 1.00 87.31 95 ARG A CA 1
ATOM 754 C C . ARG A 1 95 ? -2.820 -1.893 13.028 1.00 87.31 95 ARG A C 1
ATOM 756 O O . ARG A 1 95 ? -2.208 -2.262 12.040 1.00 87.31 95 ARG A O 1
ATOM 763 N N . LYS A 1 96 ? -4.141 -2.077 13.151 1.00 87.19 96 LYS A N 1
ATOM 764 C CA . LYS A 1 96 ? -4.938 -2.734 12.098 1.00 87.19 96 LYS A CA 1
ATOM 765 C C . LYS A 1 96 ? -4.892 -1.983 10.767 1.00 87.19 96 LYS A C 1
ATOM 767 O O . LYS A 1 96 ? -4.774 -2.641 9.743 1.00 87.19 96 LYS A O 1
ATOM 772 N N . ILE A 1 97 ? -4.946 -0.649 10.784 1.00 90.25 97 ILE A N 1
ATOM 773 C CA . ILE A 1 97 ? -4.803 0.169 9.566 1.00 90.25 97 ILE A CA 1
ATOM 774 C C . ILE A 1 97 ? -3.432 -0.069 8.930 1.00 90.25 97 ILE A C 1
ATOM 776 O O . ILE A 1 97 ? -3.354 -0.311 7.731 1.00 90.25 97 ILE A O 1
ATOM 780 N N . ILE A 1 98 ? -2.365 -0.062 9.735 1.00 93.06 98 ILE A N 1
ATOM 781 C CA . ILE A 1 98 ? -0.999 -0.319 9.259 1.00 93.06 98 ILE A CA 1
ATOM 782 C C . ILE A 1 98 ? -0.894 -1.719 8.643 1.00 93.06 98 ILE A C 1
ATOM 784 O O . ILE A 1 98 ? -0.359 -1.854 7.547 1.00 93.06 98 ILE A O 1
ATOM 788 N N . HIS A 1 99 ? -1.441 -2.752 9.296 1.00 93.00 99 HIS A N 1
ATOM 789 C CA . HIS A 1 99 ? -1.444 -4.110 8.740 1.00 93.00 99 HIS A CA 1
ATOM 790 C C . HIS A 1 99 ? -2.226 -4.190 7.423 1.00 93.00 99 HIS A C 1
ATOM 792 O O . HIS A 1 99 ? -1.777 -4.856 6.497 1.00 93.00 99 HIS A O 1
ATOM 798 N N . LEU A 1 100 ? -3.367 -3.498 7.318 1.00 93.62 100 LEU A N 1
ATOM 799 C CA . LEU A 1 100 ? -4.178 -3.460 6.099 1.00 93.62 100 LEU A CA 1
ATOM 800 C C . LEU A 1 100 ? -3.430 -2.770 4.947 1.00 93.62 100 LEU A C 1
ATOM 802 O O . LEU A 1 100 ? -3.428 -3.274 3.828 1.00 93.62 100 LEU A O 1
ATOM 806 N N . LEU A 1 101 ? -2.754 -1.652 5.230 1.00 95.50 101 LEU A N 1
ATOM 807 C CA . LEU A 1 101 ? -1.956 -0.920 4.247 1.00 95.50 101 LEU A CA 1
ATOM 808 C C . LEU A 1 101 ? -0.738 -1.735 3.787 1.00 95.50 101 LEU A C 1
ATOM 810 O O . LEU A 1 101 ? -0.467 -1.807 2.593 1.00 95.50 101 LEU A O 1
ATOM 814 N N . MET A 1 102 ? -0.041 -2.394 4.717 1.00 96.12 102 MET A N 1
ATOM 815 C CA . MET A 1 102 ? 1.064 -3.304 4.397 1.00 96.12 102 MET A CA 1
ATOM 816 C C . MET A 1 102 ? 0.599 -4.493 3.555 1.00 96.12 102 MET A C 1
ATOM 818 O O . MET A 1 102 ? 1.274 -4.874 2.601 1.00 96.12 102 MET A O 1
ATOM 822 N N . LEU A 1 103 ? -0.568 -5.061 3.871 1.00 96.25 103 LEU A N 1
ATOM 823 C CA . LEU A 1 103 ? -1.142 -6.162 3.100 1.00 96.25 103 LEU A CA 1
ATOM 824 C C . LEU A 1 103 ? -1.458 -5.710 1.674 1.00 96.25 103 LEU A C 1
ATOM 826 O O . LEU A 1 103 ? -1.141 -6.412 0.720 1.00 96.25 103 LEU A O 1
ATOM 830 N N . TYR A 1 104 ? -2.027 -4.515 1.528 1.00 96.88 104 TYR A N 1
ATOM 831 C CA . TYR A 1 104 ? -2.294 -3.924 0.226 1.00 96.88 104 TYR A CA 1
ATOM 832 C C . TYR A 1 104 ? -1.014 -3.691 -0.582 1.00 96.88 104 TYR A C 1
ATOM 834 O O . TYR A 1 104 ? -0.962 -4.077 -1.745 1.00 96.88 104 TYR A O 1
ATOM 842 N N . LEU A 1 105 ? 0.047 -3.164 0.036 1.00 97.19 105 LEU A N 1
ATOM 843 C CA . LEU A 1 105 ? 1.358 -3.042 -0.612 1.00 97.19 105 LEU A CA 1
ATOM 844 C C . LEU A 1 105 ? 1.899 -4.400 -1.079 1.00 97.19 105 LEU A C 1
ATOM 846 O O . LEU A 1 105 ? 2.405 -4.490 -2.194 1.00 97.19 105 LEU A O 1
ATOM 850 N N . CYS A 1 106 ? 1.735 -5.460 -0.279 1.00 96.88 106 CYS A N 1
ATOM 851 C CA . CYS A 1 106 ? 2.136 -6.813 -0.675 1.00 96.88 106 CYS A CA 1
ATOM 852 C C . CYS A 1 106 ? 1.326 -7.355 -1.866 1.00 96.88 106 CYS A C 1
ATOM 854 O O . CYS A 1 106 ? 1.837 -8.131 -2.67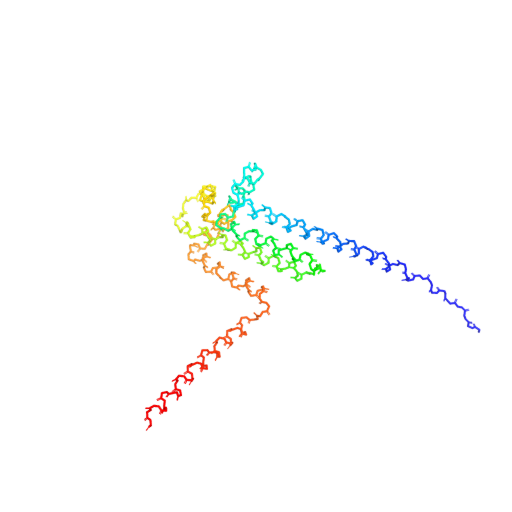1 1.00 96.88 106 CYS A O 1
ATOM 856 N N . LEU A 1 107 ? 0.055 -6.968 -1.993 1.00 96.19 107 LEU A N 1
ATOM 857 C CA . LEU A 1 107 ? -0.758 -7.325 -3.156 1.00 96.19 107 LEU A CA 1
ATOM 858 C C . LEU A 1 107 ? -0.305 -6.562 -4.405 1.00 96.19 107 LEU A C 1
ATOM 860 O O . LEU A 1 107 ? -0.185 -7.166 -5.468 1.00 96.19 107 LEU A O 1
ATOM 864 N N . LEU A 1 108 ? 0.010 -5.268 -4.275 1.00 96.31 108 LEU A N 1
ATOM 865 C CA . LEU A 1 108 ? 0.550 -4.472 -5.381 1.00 96.31 108 LEU A CA 1
ATOM 866 C C . LEU A 1 108 ? 1.861 -5.056 -5.909 1.00 96.31 108 LEU A C 1
ATOM 868 O O . LEU A 1 108 ? 2.034 -5.194 -7.117 1.00 96.31 108 LEU A O 1
ATOM 872 N N . THR A 1 109 ? 2.775 -5.446 -5.021 1.00 95.56 109 THR A N 1
ATOM 873 C CA . THR A 1 109 ? 4.029 -6.088 -5.433 1.00 95.56 109 THR A CA 1
ATOM 874 C C . THR A 1 109 ? 3.806 -7.442 -6.081 1.00 95.56 109 THR A C 1
ATOM 876 O O . THR A 1 109 ? 4.459 -7.736 -7.078 1.00 95.56 109 THR A O 1
ATOM 879 N N . LEU A 1 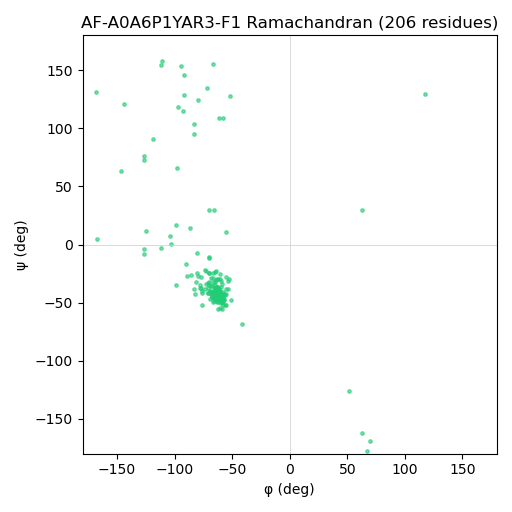110 ? 2.871 -8.252 -5.574 1.00 94.69 110 LEU A N 1
ATOM 880 C CA . LEU A 1 110 ? 2.504 -9.516 -6.215 1.00 94.69 110 LEU A CA 1
ATOM 881 C C . LEU A 1 110 ? 1.978 -9.295 -7.637 1.00 94.69 110 LEU A C 1
ATOM 883 O O . LEU A 1 110 ? 2.369 -10.027 -8.545 1.00 94.69 110 LEU A O 1
ATOM 887 N N . PHE A 1 111 ? 1.103 -8.305 -7.837 1.00 93.31 111 PHE A N 1
ATOM 888 C CA . PHE A 1 111 ? 0.585 -7.970 -9.164 1.00 93.31 111 PHE A CA 1
ATOM 889 C C . PHE A 1 111 ? 1.694 -7.522 -10.108 1.00 93.31 111 PHE A C 1
ATOM 891 O O . PHE A 1 111 ? 1.730 -7.967 -11.251 1.00 93.31 111 PHE A O 1
ATOM 898 N N . GLU A 1 112 ? 2.632 -6.714 -9.625 1.00 93.38 112 GLU A N 1
ATOM 899 C CA . GLU A 1 112 ? 3.789 -6.296 -10.408 1.00 93.38 112 GLU A CA 1
ATOM 900 C C . GLU A 1 112 ? 4.688 -7.476 -10.806 1.00 93.38 112 GLU A C 1
ATOM 902 O O . GLU A 1 112 ? 5.060 -7.615 -11.970 1.00 93.38 112 GLU A O 1
ATOM 907 N N . MET A 1 113 ? 5.018 -8.356 -9.855 1.00 90.25 113 MET A N 1
ATOM 908 C CA . MET A 1 113 ? 5.892 -9.508 -10.104 1.00 90.25 113 MET A CA 1
ATOM 909 C C . MET A 1 113 ? 5.301 -10.490 -11.122 1.00 90.25 113 MET A C 1
ATOM 911 O O . MET A 1 113 ? 6.055 -11.131 -11.847 1.00 90.25 113 MET A O 1
ATOM 915 N N . ARG A 1 114 ? 3.966 -10.591 -11.217 1.00 85.81 114 ARG A N 1
ATOM 916 C CA . ARG A 1 114 ? 3.301 -11.409 -12.248 1.00 85.81 114 ARG A CA 1
ATOM 917 C C . ARG A 1 114 ? 3.500 -10.872 -13.663 1.00 85.81 114 ARG A C 1
ATOM 919 O O . ARG A 1 114 ? 3.526 -11.665 -14.595 1.00 85.81 114 ARG A O 1
ATOM 926 N N . VAL A 1 115 ? 3.605 -9.554 -13.822 1.00 77.56 115 VAL A N 1
ATOM 927 C CA . VAL A 1 115 ? 3.807 -8.923 -15.135 1.00 77.56 115 VAL A CA 1
ATOM 928 C C . VAL A 1 115 ? 5.283 -8.968 -15.538 1.00 77.56 115 VAL A C 1
ATOM 930 O O . VAL A 1 115 ? 5.590 -9.124 -16.715 1.00 77.56 115 VAL A O 1
ATOM 933 N N . PHE A 1 116 ? 6.201 -8.899 -14.567 1.00 71.19 116 PHE A N 1
ATOM 934 C CA . PHE A 1 116 ? 7.643 -8.819 -14.823 1.00 71.19 116 PHE A CA 1
ATOM 935 C C . PHE A 1 116 ? 8.449 -9.892 -14.080 1.00 71.19 116 PHE A C 1
ATOM 937 O O . PHE A 1 116 ? 9.178 -9.565 -13.138 1.00 71.19 116 PHE A O 1
ATOM 944 N N . PRO A 1 117 ? 8.371 -11.166 -14.503 1.00 63.03 117 PRO A N 1
ATOM 945 C CA . PRO A 1 117 ? 9.157 -12.225 -13.882 1.00 63.03 117 PRO A CA 1
ATOM 946 C C . PRO A 1 117 ? 10.656 -12.169 -14.237 1.00 63.03 117 PRO A C 1
ATOM 948 O O . PRO A 1 117 ? 11.462 -12.707 -13.486 1.00 63.03 117 PRO A O 1
ATOM 951 N N . LEU A 1 118 ? 11.055 -11.543 -15.355 1.00 56.56 118 LEU A N 1
ATOM 952 C CA . LEU A 1 118 ? 12.388 -11.746 -15.952 1.00 56.56 118 LEU A CA 1
ATOM 953 C C . LEU A 1 118 ? 12.956 -10.486 -16.624 1.00 56.56 118 LEU A C 1
ATOM 955 O O . LEU A 1 118 ? 13.183 -10.452 -17.830 1.00 56.56 118 LEU A O 1
ATOM 959 N N . ILE A 1 119 ? 13.198 -9.431 -15.850 1.00 58.94 119 ILE A N 1
ATOM 960 C CA . ILE A 1 119 ? 13.968 -8.284 -16.345 1.00 58.94 119 ILE A CA 1
ATOM 961 C C . ILE A 1 119 ? 15.106 -8.012 -15.365 1.00 58.94 119 ILE A C 1
ATOM 963 O O . ILE A 1 119 ? 15.042 -7.103 -14.540 1.00 58.94 119 ILE A O 1
ATOM 967 N N . GLU A 1 120 ? 16.139 -8.849 -15.423 1.00 58.44 120 GLU A N 1
ATOM 968 C CA . GLU A 1 120 ? 17.283 -8.784 -14.502 1.00 58.44 120 GLU A CA 1
ATOM 969 C C . GLU A 1 120 ? 18.189 -7.559 -14.732 1.00 58.44 120 GLU A C 1
ATOM 971 O O . GLU A 1 120 ? 18.976 -7.214 -13.852 1.00 58.44 120 GLU A O 1
ATOM 976 N N . ASN A 1 121 ? 18.017 -6.834 -15.846 1.00 67.38 121 ASN A N 1
ATOM 977 C CA . ASN A 1 121 ? 18.971 -5.810 -16.293 1.00 67.38 121 ASN A CA 1
ATOM 978 C C . ASN A 1 121 ? 18.385 -4.403 -16.520 1.00 67.38 121 ASN A C 1
ATOM 980 O O . ASN A 1 121 ? 19.069 -3.560 -17.091 1.00 67.38 121 ASN A O 1
ATOM 984 N N . MET A 1 122 ? 17.151 -4.116 -16.090 1.00 78.44 122 MET A N 1
ATOM 985 C CA . MET A 1 122 ? 16.597 -2.755 -16.194 1.00 78.44 122 MET A CA 1
ATOM 986 C C . MET A 1 122 ? 16.855 -1.922 -14.943 1.00 78.44 122 MET A C 1
ATOM 988 O O . MET A 1 122 ? 16.815 -2.407 -13.808 1.00 78.44 122 MET A O 1
ATOM 992 N N . SER A 1 123 ? 17.051 -0.624 -15.158 1.00 86.44 123 SER A N 1
ATOM 993 C CA . SER A 1 123 ? 17.097 0.353 -14.076 1.00 86.44 123 SER A CA 1
ATOM 994 C C . SER A 1 123 ? 15.727 0.488 -13.394 1.00 86.44 123 SER A C 1
ATOM 996 O O . SER A 1 123 ? 14.673 0.250 -13.991 1.00 86.44 123 SER A O 1
ATOM 998 N N . LEU A 1 124 ? 15.716 0.930 -12.130 1.00 86.56 124 LEU A N 1
ATOM 999 C CA . LEU A 1 124 ? 14.470 1.195 -11.395 1.00 86.56 124 LEU A CA 1
ATOM 1000 C C . LEU A 1 124 ? 13.560 2.181 -12.152 1.00 86.56 124 LEU A C 1
ATOM 1002 O O . LEU A 1 124 ? 12.344 2.006 -12.174 1.00 86.56 124 LEU A O 1
ATOM 1006 N N . ALA A 1 125 ? 14.146 3.199 -12.787 1.00 89.25 125 ALA A N 1
ATOM 1007 C CA . ALA A 1 125 ? 13.405 4.221 -13.519 1.00 89.25 125 ALA A CA 1
ATOM 1008 C C . ALA A 1 125 ? 12.690 3.651 -14.752 1.00 89.25 125 ALA A C 1
ATOM 1010 O O . ALA A 1 125 ? 11.530 3.982 -14.995 1.00 89.25 125 ALA A O 1
ATOM 1011 N N . GLU A 1 126 ? 13.351 2.776 -15.511 1.00 88.81 126 GLU A N 1
ATOM 1012 C CA . GLU A 1 126 ? 12.738 2.085 -16.650 1.00 88.81 126 GLU A CA 1
ATOM 1013 C C . GLU A 1 126 ? 11.608 1.176 -16.187 1.00 88.81 126 GLU A C 1
ATOM 1015 O O . GLU A 1 126 ? 10.502 1.250 -16.720 1.00 88.81 126 GLU A O 1
ATOM 1020 N N . LYS A 1 127 ? 11.843 0.398 -15.125 1.00 87.38 127 LYS A N 1
ATOM 1021 C CA . LYS A 1 127 ? 10.819 -0.484 -14.567 1.00 87.38 127 LYS A CA 1
ATOM 1022 C C . LYS A 1 127 ? 9.580 0.291 -14.117 1.00 87.38 127 LYS A C 1
ATOM 1024 O O . LYS A 1 127 ? 8.463 -0.099 -14.441 1.00 87.38 127 LYS A O 1
ATOM 1029 N N . ILE A 1 128 ? 9.767 1.414 -13.422 1.00 91.56 128 ILE A N 1
ATOM 1030 C CA . ILE A 1 128 ? 8.662 2.285 -13.006 1.00 91.56 128 ILE A CA 1
ATOM 1031 C C . ILE A 1 128 ? 7.915 2.846 -14.222 1.00 91.56 128 ILE A C 1
ATOM 1033 O O . ILE A 1 128 ? 6.686 2.814 -14.238 1.00 91.56 128 ILE A O 1
ATOM 1037 N N . LYS A 1 129 ? 8.624 3.339 -15.247 1.00 91.62 129 LYS A N 1
ATOM 1038 C CA . LYS A 1 129 ? 7.990 3.870 -16.466 1.00 91.62 129 LYS A CA 1
ATOM 1039 C C . LYS A 1 129 ? 7.122 2.817 -17.144 1.00 91.62 129 LYS A C 1
ATOM 1041 O O . LYS A 1 129 ? 5.970 3.095 -17.463 1.00 91.62 129 LYS A O 1
ATOM 1046 N N . ILE A 1 130 ? 7.661 1.614 -17.324 1.00 89.88 130 ILE A N 1
ATOM 1047 C CA . ILE A 1 130 ? 6.940 0.509 -17.951 1.00 89.88 130 ILE A CA 1
ATOM 1048 C C . ILE A 1 130 ? 5.728 0.134 -17.088 1.00 89.88 130 ILE A C 1
ATOM 1050 O O . ILE A 1 130 ? 4.612 0.094 -17.600 1.00 89.88 130 ILE A O 1
ATOM 1054 N N . SER A 1 131 ? 5.907 -0.045 -15.777 1.00 91.88 131 SER A N 1
ATOM 1055 C CA . SER A 1 131 ? 4.810 -0.365 -14.856 1.00 91.88 131 SER A CA 1
ATOM 1056 C C . SER A 1 131 ? 3.671 0.655 -14.921 1.00 91.88 131 SER A C 1
ATOM 1058 O O . SER A 1 131 ? 2.511 0.269 -15.008 1.00 91.88 131 SER A O 1
ATOM 1060 N N . ILE A 1 132 ? 3.978 1.955 -14.978 1.00 92.31 132 ILE A N 1
ATOM 1061 C CA . ILE A 1 132 ? 2.986 3.036 -15.112 1.00 92.31 132 ILE A CA 1
ATOM 1062 C C . ILE A 1 132 ? 2.176 2.919 -16.417 1.00 92.31 132 ILE A C 1
ATOM 1064 O O . ILE A 1 132 ? 0.968 3.177 -16.420 1.00 92.31 132 ILE A O 1
ATOM 1068 N N . VAL A 1 133 ? 2.812 2.513 -17.522 1.00 92.19 133 VAL A N 1
ATOM 1069 C CA . VAL A 1 133 ? 2.123 2.282 -18.804 1.00 92.19 133 VAL A CA 1
ATOM 1070 C C . VAL A 1 133 ? 1.146 1.110 -18.682 1.00 92.19 133 VAL A C 1
ATOM 1072 O O . VAL A 1 133 ? -0.031 1.266 -19.002 1.00 92.19 133 VAL A O 1
ATOM 1075 N N . TYR A 1 134 ? 1.577 -0.030 -18.134 1.00 90.69 134 TYR A N 1
ATOM 1076 C CA . TYR A 1 134 ? 0.691 -1.184 -17.907 1.00 90.69 134 TYR A CA 1
ATOM 1077 C C . TYR A 1 134 ? -0.426 -0.887 -16.898 1.00 90.69 134 TYR A C 1
ATOM 1079 O O . TYR A 1 134 ? -1.571 -1.310 -17.077 1.00 90.69 134 TYR A O 1
ATOM 1087 N N . ALA A 1 135 ? -0.119 -0.095 -15.876 1.00 92.69 135 ALA A N 1
ATOM 1088 C CA . ALA A 1 135 ? -1.053 0.325 -14.845 1.00 92.69 135 ALA A CA 1
ATOM 1089 C C . ALA A 1 135 ? -2.236 1.127 -15.398 1.00 92.69 135 ALA A C 1
ATOM 1091 O O . ALA A 1 135 ? -3.343 1.031 -14.868 1.00 92.69 135 ALA A O 1
ATOM 1092 N N . SER A 1 136 ? -2.034 1.849 -16.504 1.00 88.81 136 SER A N 1
ATOM 1093 C CA . SER A 1 136 ? -3.091 2.610 -17.184 1.00 88.81 136 SER A CA 1
ATOM 1094 C C . SER A 1 136 ? -4.184 1.702 -17.769 1.00 88.81 136 SER A C 1
ATOM 1096 O O . SER A 1 136 ? -5.332 2.123 -17.894 1.00 88.81 136 SER A O 1
ATOM 1098 N N . ASN A 1 137 ? -3.847 0.435 -18.031 1.00 88.81 137 ASN A N 1
ATOM 1099 C CA . ASN A 1 137 ? -4.763 -0.615 -18.478 1.00 88.81 137 ASN A CA 1
ATOM 1100 C C . ASN A 1 137 ? -5.224 -1.532 -17.328 1.00 88.81 137 ASN A C 1
ATOM 1102 O O . ASN A 1 137 ? -5.718 -2.624 -17.586 1.00 88.81 137 ASN A O 1
ATOM 1106 N N . MET A 1 138 ? -5.059 -1.117 -16.064 1.00 89.12 138 MET A N 1
ATOM 1107 C CA . MET A 1 138 ? -5.379 -1.920 -14.871 1.00 89.12 138 MET A CA 1
ATOM 1108 C C . MET A 1 138 ? -4.551 -3.212 -14.742 1.00 89.12 138 MET A C 1
ATOM 1110 O O . MET A 1 138 ? -5.005 -4.182 -14.139 1.00 89.12 138 MET A O 1
ATOM 1114 N N . TYR A 1 139 ? -3.321 -3.223 -15.263 1.00 90.12 139 TYR A N 1
ATOM 1115 C CA . TYR A 1 139 ? -2.374 -4.332 -15.110 1.00 90.12 139 TYR A CA 1
ATOM 1116 C C . TYR A 1 139 ? -1.190 -3.949 -14.211 1.00 90.12 139 TYR A C 1
ATOM 1118 O O . TYR A 1 139 ? -0.871 -2.776 -14.039 1.00 90.12 139 TYR A O 1
ATOM 1126 N N . GLY A 1 140 ? -0.522 -4.946 -13.626 1.00 91.38 140 GLY A N 1
ATOM 1127 C CA . GLY A 1 140 ? 0.643 -4.727 -12.758 1.00 91.38 140 GLY A CA 1
ATOM 1128 C C . GLY A 1 140 ? 0.306 -4.066 -11.418 1.00 91.38 140 GLY A C 1
ATOM 1129 O O . GLY A 1 140 ? -0.857 -3.971 -11.023 1.00 91.38 140 GLY A O 1
ATOM 1130 N N . GLY A 1 141 ? 1.337 -3.632 -10.695 1.00 92.00 141 GLY A N 1
ATOM 1131 C CA . GLY A 1 141 ? 1.219 -3.016 -9.368 1.00 92.00 141 GLY A CA 1
ATOM 1132 C C . GLY A 1 141 ? 1.377 -1.495 -9.348 1.00 92.00 141 GLY A C 1
ATOM 1133 O O . GLY A 1 141 ? 1.328 -0.896 -8.269 1.00 92.00 141 GLY A O 1
ATOM 1134 N N . GLY A 1 142 ? 1.586 -0.874 -10.513 1.00 94.25 142 GLY A N 1
ATOM 1135 C CA . GLY A 1 142 ? 1.850 0.557 -10.651 1.00 94.25 142 GLY A CA 1
ATOM 1136 C C . GLY A 1 142 ? 3.149 0.989 -9.969 1.00 94.25 142 GLY A C 1
ATOM 1137 O O . GLY A 1 142 ? 3.998 0.172 -9.617 1.00 94.25 142 GLY A O 1
ATOM 1138 N N . LEU A 1 143 ? 3.291 2.293 -9.731 1.00 95.81 143 LEU A N 1
ATOM 1139 C CA . LEU A 1 143 ? 4.474 2.880 -9.093 1.00 95.81 143 LEU A CA 1
ATOM 1140 C C . LEU A 1 143 ? 4.848 2.183 -7.771 1.00 95.81 143 LEU A C 1
ATOM 1142 O O . LEU A 1 143 ? 6.013 1.850 -7.554 1.00 95.81 143 LEU A O 1
ATOM 1146 N N . LEU A 1 144 ? 3.867 1.962 -6.887 1.00 95.94 144 LEU A N 1
ATOM 1147 C CA . LEU A 1 144 ? 4.116 1.361 -5.574 1.00 95.94 144 LEU A CA 1
ATOM 1148 C C . LEU A 1 144 ? 4.545 -0.103 -5.706 1.00 95.94 144 LEU A C 1
ATOM 1150 O O . LEU A 1 144 ? 5.529 -0.509 -5.088 1.00 95.94 144 LEU A O 1
ATOM 1154 N N . GLY A 1 145 ? 3.852 -0.884 -6.539 1.00 94.56 145 GLY A N 1
ATOM 1155 C CA . GLY A 1 145 ? 4.223 -2.272 -6.798 1.00 94.56 145 GLY A CA 1
ATOM 1156 C C . GLY A 1 145 ? 5.611 -2.391 -7.425 1.00 94.56 145 GLY A C 1
ATOM 1157 O O . GLY A 1 145 ? 6.422 -3.176 -6.940 1.00 94.56 145 GLY A O 1
ATOM 1158 N N . ALA A 1 146 ? 5.921 -1.566 -8.431 1.00 93.94 146 ALA A N 1
ATOM 1159 C CA . ALA A 1 146 ? 7.222 -1.515 -9.101 1.00 93.94 146 ALA A CA 1
ATOM 1160 C C . ALA A 1 146 ? 8.374 -1.232 -8.138 1.00 93.94 146 ALA A C 1
ATOM 1162 O O . ALA A 1 146 ? 9.382 -1.942 -8.166 1.00 93.94 146 ALA A O 1
ATOM 1163 N N . PHE A 1 147 ? 8.208 -0.237 -7.262 1.00 94.44 147 PHE A N 1
ATOM 1164 C CA . PHE A 1 147 ? 9.226 0.158 -6.293 1.00 94.44 147 PHE A CA 1
ATOM 1165 C C . PHE A 1 147 ? 9.582 -0.986 -5.337 1.00 94.44 147 PHE A C 1
ATOM 1167 O O . PHE A 1 147 ? 10.741 -1.392 -5.242 1.00 94.44 147 PHE A O 1
ATOM 1174 N N . PHE A 1 148 ? 8.583 -1.560 -4.667 1.00 94.50 148 PHE A N 1
ATOM 1175 C CA . PHE A 1 148 ? 8.830 -2.636 -3.711 1.00 94.50 148 PHE A CA 1
ATOM 1176 C C . PHE A 1 148 ? 9.235 -3.945 -4.406 1.00 94.50 148 PHE A C 1
ATOM 1178 O O . PHE A 1 148 ? 10.128 -4.635 -3.920 1.00 94.50 148 PHE A O 1
ATOM 1185 N N . ALA A 1 149 ? 8.658 -4.271 -5.569 1.00 93.19 149 ALA A N 1
ATOM 1186 C CA . ALA A 1 149 ? 9.062 -5.447 -6.335 1.00 93.19 149 ALA A CA 1
ATOM 1187 C C . ALA A 1 149 ? 10.516 -5.340 -6.811 1.00 93.19 149 ALA A C 1
ATOM 1189 O O . ALA A 1 149 ? 11.219 -6.341 -6.826 1.00 93.19 149 ALA A O 1
ATOM 1190 N N . PHE A 1 150 ? 10.992 -4.150 -7.200 1.00 91.62 150 PHE A N 1
ATOM 1191 C CA . PHE A 1 150 ? 12.401 -3.944 -7.546 1.00 91.62 150 PHE A CA 1
ATOM 1192 C C . PHE A 1 150 ? 13.327 -4.249 -6.366 1.00 91.62 150 PHE A C 1
ATOM 1194 O O . PHE A 1 150 ? 14.284 -5.001 -6.531 1.00 91.62 150 PHE A O 1
ATOM 1201 N N . ILE A 1 151 ? 13.015 -3.722 -5.177 1.00 92.56 151 ILE A N 1
ATOM 1202 C CA . ILE A 1 151 ? 13.808 -3.965 -3.964 1.00 92.56 151 ILE A CA 1
ATOM 1203 C C . ILE A 1 151 ? 13.852 -5.463 -3.644 1.00 92.56 151 ILE A C 1
ATOM 1205 O O . ILE A 1 151 ? 14.935 -6.015 -3.468 1.00 92.56 151 ILE A O 1
ATOM 1209 N N . LEU A 1 152 ? 12.696 -6.134 -3.610 1.00 92.44 152 LEU A N 1
ATOM 1210 C CA . LEU A 1 152 ? 12.627 -7.562 -3.292 1.00 92.44 152 LEU A CA 1
ATOM 1211 C C . LEU A 1 152 ? 13.403 -8.405 -4.312 1.00 92.44 152 LEU A C 1
ATOM 1213 O O . LEU A 1 152 ? 14.250 -9.206 -3.919 1.00 92.44 152 LEU A O 1
ATOM 1217 N N . LEU A 1 153 ? 13.171 -8.180 -5.610 1.00 90.94 153 LEU A N 1
ATOM 1218 C CA . LEU A 1 153 ? 13.840 -8.933 -6.673 1.00 90.94 153 LEU A CA 1
ATOM 1219 C C . LEU A 1 153 ? 15.354 -8.726 -6.653 1.00 90.94 153 LEU A C 1
ATOM 1221 O O . LEU A 1 153 ? 16.092 -9.683 -6.867 1.00 90.94 153 LEU A O 1
ATOM 1225 N N . LYS A 1 154 ? 15.826 -7.510 -6.353 1.00 89.06 154 LYS A N 1
ATOM 1226 C CA . LYS A 1 154 ? 17.262 -7.225 -6.280 1.00 89.06 154 LYS A CA 1
ATOM 1227 C C . LYS A 1 154 ? 17.933 -7.874 -5.068 1.00 89.06 154 LYS A C 1
ATOM 1229 O O . LYS A 1 154 ? 19.103 -8.229 -5.158 1.00 89.06 154 LYS A O 1
ATOM 1234 N N . LEU A 1 155 ? 17.210 -8.017 -3.957 1.00 91.88 155 LEU A N 1
ATOM 1235 C CA . LEU A 1 155 ? 17.731 -8.605 -2.721 1.00 91.88 155 LEU A CA 1
ATOM 1236 C C . LEU A 1 155 ? 17.675 -10.138 -2.712 1.00 91.88 155 LEU A C 1
ATOM 1238 O O . LEU A 1 155 ? 18.587 -10.772 -2.192 1.00 91.88 155 LEU A O 1
ATOM 1242 N 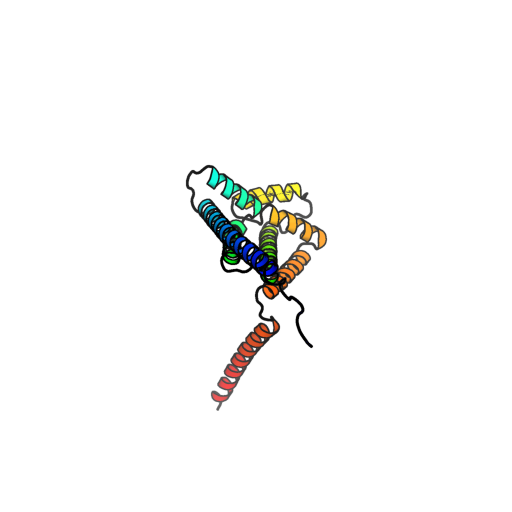N . PHE A 1 156 ? 16.610 -10.734 -3.255 1.00 91.38 156 PHE A N 1
ATOM 1243 C CA . PHE A 1 156 ? 16.299 -12.157 -3.056 1.00 91.38 156 PHE A CA 1
ATOM 1244 C C . PHE A 1 156 ? 16.090 -12.951 -4.353 1.00 91.38 156 PHE A C 1
ATOM 1246 O O . PHE A 1 156 ? 15.850 -14.158 -4.298 1.00 91.38 156 PHE A O 1
ATOM 1253 N N . GLY A 1 157 ? 16.125 -12.296 -5.517 1.00 89.56 157 GLY A N 1
ATOM 1254 C CA . GLY A 1 157 ? 15.738 -12.907 -6.790 1.00 89.56 157 GLY A CA 1
ATOM 1255 C C . GLY A 1 157 ? 14.242 -13.239 -6.858 1.00 89.56 157 GLY A C 1
ATOM 1256 O O . GLY A 1 157 ? 13.478 -12.962 -5.930 1.00 89.56 157 GLY A O 1
ATOM 1257 N N . LEU A 1 158 ? 13.797 -13.837 -7.967 1.00 89.69 158 LEU A N 1
ATOM 1258 C CA . LEU A 1 158 ? 12.375 -14.113 -8.218 1.00 89.69 158 LEU A CA 1
ATOM 1259 C C . LEU A 1 158 ? 11.765 -15.065 -7.176 1.00 89.69 158 LEU A C 1
ATOM 1261 O O . LEU A 1 158 ? 10.786 -14.721 -6.511 1.00 89.69 158 LEU A O 1
ATOM 1265 N N . LEU A 1 159 ? 12.364 -16.249 -7.011 1.00 91.31 159 LEU A N 1
ATOM 1266 C CA . LEU A 1 159 ? 11.857 -17.286 -6.107 1.00 91.31 159 LEU A CA 1
ATOM 1267 C C . LEU A 1 159 ? 11.896 -16.831 -4.642 1.00 91.31 159 LEU A C 1
ATOM 1269 O O . LEU A 1 159 ? 10.898 -16.961 -3.932 1.00 91.31 159 LEU A O 1
ATOM 1273 N N . GLY A 1 160 ? 13.010 -16.234 -4.202 1.00 93.00 160 GLY A N 1
ATOM 1274 C CA . GLY A 1 160 ? 13.152 -15.734 -2.833 1.00 93.00 160 GLY A CA 1
ATOM 1275 C C . GLY A 1 160 ? 12.157 -14.618 -2.513 1.00 93.00 160 GLY A C 1
ATOM 1276 O O . GLY A 1 160 ? 11.542 -14.620 -1.445 1.00 93.00 160 GLY A O 1
ATOM 1277 N N . SER A 1 161 ? 11.910 -13.720 -3.471 1.00 93.94 161 SER A N 1
ATOM 1278 C CA . SER A 1 161 ? 10.909 -12.659 -3.325 1.00 93.94 161 SER A CA 1
ATOM 1279 C C . SER A 1 161 ? 9.507 -13.217 -3.100 1.00 93.94 161 SER A C 1
ATOM 1281 O O . SER A 1 161 ? 8.812 -12.750 -2.200 1.00 93.94 161 SER A O 1
ATOM 1283 N N . TYR A 1 162 ? 9.090 -14.240 -3.856 1.00 94.44 162 TYR A N 1
ATOM 1284 C CA . TYR A 1 162 ? 7.782 -14.871 -3.651 1.00 94.44 162 TYR A CA 1
ATOM 1285 C C . TYR A 1 162 ? 7.660 -15.521 -2.271 1.00 94.44 162 TYR A C 1
ATOM 1287 O O . TYR A 1 162 ? 6.645 -15.322 -1.602 1.00 94.44 162 TYR A O 1
ATOM 1295 N N . ILE A 1 163 ? 8.691 -16.244 -1.817 1.00 96.06 163 ILE A N 1
ATOM 1296 C CA . ILE A 1 163 ? 8.700 -16.889 -0.494 1.00 96.06 163 ILE A CA 1
ATOM 1297 C C . ILE A 1 163 ? 8.506 -15.844 0.612 1.00 96.06 163 ILE A C 1
ATOM 1299 O O . ILE A 1 163 ? 7.643 -16.004 1.480 1.00 96.06 163 ILE A O 1
ATOM 1303 N N . ILE A 1 164 ? 9.264 -14.747 0.564 1.00 96.50 164 ILE A N 1
ATOM 1304 C CA . ILE A 1 164 ? 9.200 -13.674 1.565 1.00 96.50 164 ILE A CA 1
ATOM 1305 C C . ILE A 1 164 ? 7.854 -12.959 1.517 1.00 96.50 164 ILE A C 1
ATOM 1307 O O . ILE A 1 164 ? 7.254 -12.682 2.559 1.00 96.50 164 ILE A O 1
ATOM 1311 N N . LEU A 1 165 ? 7.355 -12.678 0.316 1.00 95.88 165 LEU A N 1
ATOM 1312 C CA . LEU A 1 165 ? 6.121 -11.932 0.132 1.00 95.88 165 LEU A CA 1
ATOM 1313 C C . LEU A 1 165 ? 4.905 -12.734 0.614 1.00 95.88 165 LEU A C 1
ATOM 1315 O O . LEU A 1 165 ? 4.087 -12.212 1.369 1.00 95.88 165 LEU A O 1
ATOM 1319 N N . ILE A 1 166 ? 4.833 -14.024 0.274 1.00 95.38 166 ILE A N 1
ATOM 1320 C CA . ILE A 1 166 ? 3.788 -14.936 0.761 1.00 95.38 166 ILE A CA 1
ATOM 1321 C C . ILE A 1 166 ? 3.877 -15.091 2.283 1.00 95.38 166 ILE A C 1
ATOM 1323 O O . ILE A 1 166 ? 2.859 -14.987 2.968 1.00 95.38 166 ILE A O 1
ATOM 1327 N N . SER A 1 167 ? 5.084 -15.263 2.831 1.00 96.12 167 SER A N 1
ATOM 1328 C CA . SER A 1 167 ? 5.291 -15.350 4.283 1.00 96.12 167 SER A CA 1
ATOM 1329 C C . SER A 1 167 ? 4.804 -14.086 4.999 1.00 96.12 167 SER A C 1
ATOM 1331 O O . SER A 1 167 ? 4.102 -14.164 6.006 1.00 96.12 167 SER A O 1
ATOM 1333 N N . THR A 1 168 ? 5.101 -12.910 4.441 1.00 96.25 168 THR A N 1
ATOM 1334 C CA . THR A 1 168 ? 4.669 -11.614 4.983 1.00 96.25 168 THR A CA 1
ATOM 1335 C C . THR A 1 168 ? 3.150 -11.465 4.936 1.00 96.25 168 THR A C 1
ATOM 1337 O O . THR A 1 168 ? 2.540 -11.063 5.926 1.00 96.25 168 THR A O 1
ATOM 1340 N N . ILE A 1 169 ? 2.514 -11.848 3.824 1.00 95.38 169 ILE A N 1
ATOM 1341 C CA . ILE A 1 169 ? 1.052 -11.850 3.682 1.00 95.38 169 ILE A CA 1
ATOM 1342 C C . ILE A 1 169 ? 0.408 -12.743 4.744 1.00 95.38 169 ILE A C 1
ATOM 1344 O O . ILE A 1 169 ? -0.527 -12.310 5.419 1.00 95.38 169 ILE A O 1
ATOM 1348 N N . LEU A 1 170 ? 0.934 -13.953 4.954 1.00 93.12 170 LEU A N 1
ATOM 1349 C CA . LEU A 1 170 ? 0.452 -14.855 6.001 1.00 93.12 170 LEU A CA 1
ATOM 1350 C C . LEU A 1 170 ? 0.607 -14.229 7.393 1.00 93.12 170 LEU A C 1
ATOM 1352 O O . LEU A 1 170 ? -0.329 -14.257 8.189 1.00 93.12 170 LEU A O 1
ATOM 1356 N N . ILE A 1 171 ? 1.733 -13.592 7.706 1.00 93.12 171 ILE A N 1
ATOM 1357 C CA . ILE A 1 171 ? 1.906 -12.908 8.997 1.00 93.12 171 ILE A CA 1
ATOM 1358 C C . ILE A 1 171 ? 0.878 -11.773 9.160 1.00 93.12 171 ILE A C 1
ATOM 1360 O O . ILE A 1 171 ? 0.223 -11.672 10.198 1.00 93.12 171 ILE A O 1
ATOM 1364 N N . LEU A 1 172 ? 0.670 -10.948 8.131 1.00 93.44 172 LEU A N 1
ATOM 1365 C CA . LEU A 1 172 ? -0.263 -9.815 8.168 1.00 93.44 172 LEU A CA 1
ATOM 1366 C C . LEU A 1 172 ? -1.722 -10.255 8.323 1.00 93.44 172 LEU A C 1
ATOM 1368 O O . LEU A 1 172 ? -2.453 -9.683 9.137 1.00 93.44 172 LEU A O 1
ATOM 1372 N N . ILE A 1 173 ? -2.136 -11.300 7.603 1.00 90.38 173 ILE A N 1
ATOM 1373 C CA . ILE A 1 173 ? -3.465 -11.902 7.753 1.00 90.38 173 ILE A CA 1
ATOM 1374 C C . ILE A 1 173 ? -3.658 -12.399 9.197 1.00 90.38 173 ILE A C 1
ATOM 1376 O O . ILE A 1 173 ? -4.728 -12.186 9.769 1.00 90.38 173 ILE A O 1
ATOM 1380 N N . SER A 1 174 ? -2.608 -12.926 9.842 1.00 87.19 174 SER A N 1
ATOM 1381 C CA . SER A 1 174 ? -2.649 -13.365 11.248 1.00 87.19 174 SER A CA 1
ATOM 1382 C C . SER A 1 174 ? -2.889 -12.220 12.212 1.00 87.19 174 SER A C 1
ATOM 1384 O O . SER A 1 174 ? -3.510 -12.383 13.255 1.00 87.19 174 SER A O 1
ATOM 1386 N N . LEU A 1 175 ? -2.299 -11.065 11.919 1.00 88.38 175 LEU A N 1
ATOM 1387 C CA . LEU A 1 175 ? -2.382 -9.896 12.783 1.00 88.38 175 LEU A CA 1
ATOM 1388 C C . LEU A 1 175 ? -3.749 -9.213 12.643 1.00 88.38 175 LEU A C 1
ATOM 1390 O O . LEU A 1 175 ? -4.237 -8.588 13.591 1.00 88.38 175 LEU A O 1
ATOM 1394 N N . LEU A 1 176 ? -4.384 -9.349 11.476 1.00 84.88 176 LEU A N 1
ATOM 1395 C CA . LEU A 1 176 ? -5.739 -8.870 11.205 1.00 84.88 176 LEU A CA 1
ATOM 1396 C C . LEU A 1 176 ? -6.797 -9.785 11.829 1.00 84.88 176 LEU A C 1
ATOM 1398 O O . LEU A 1 176 ? -7.670 -9.323 12.577 1.00 84.88 176 LEU A O 1
ATOM 1402 N N . ILE A 1 177 ? -6.693 -11.082 11.552 1.00 79.00 177 ILE A N 1
ATOM 1403 C CA . ILE A 1 177 ? -7.544 -12.125 12.100 1.00 79.00 177 ILE A CA 1
ATOM 1404 C C . ILE A 1 177 ? -6.967 -12.480 13.468 1.00 79.00 177 ILE A C 1
ATOM 1406 O O . ILE A 1 177 ? -6.085 -13.313 13.581 1.00 79.00 177 ILE A O 1
ATOM 1410 N N . LYS A 1 178 ? -7.488 -11.875 14.543 1.00 64.44 178 LYS A N 1
ATOM 1411 C CA . LYS A 1 178 ? -7.154 -12.191 15.955 1.00 64.44 178 LYS A CA 1
ATOM 1412 C C . LYS A 1 178 ? -7.340 -13.676 16.360 1.00 64.44 178 LYS A C 1
ATOM 1414 O O . LYS A 1 178 ? -7.340 -13.996 17.546 1.00 64.44 178 LYS A O 1
ATOM 1419 N N . ILE A 1 179 ? -7.556 -14.578 15.412 1.00 52.53 179 ILE A N 1
ATOM 1420 C CA . ILE A 1 179 ? -7.641 -16.013 15.602 1.00 52.53 179 ILE A CA 1
ATOM 1421 C C . ILE A 1 179 ? -6.268 -16.585 15.272 1.00 52.53 179 ILE A C 1
ATOM 1423 O O . ILE A 1 179 ? -5.773 -16.477 14.157 1.00 52.53 179 ILE A O 1
ATOM 1427 N N . SER A 1 180 ? -5.662 -17.202 16.280 1.00 51.25 180 SER A N 1
ATOM 1428 C CA . SER A 1 180 ? -4.433 -17.963 16.114 1.00 51.25 180 SER A CA 1
ATOM 1429 C C . SER A 1 180 ? -4.593 -18.983 14.984 1.00 51.25 180 SER A C 1
ATOM 1431 O O . SER A 1 180 ? -5.532 -19.786 15.014 1.00 51.25 180 SER A O 1
ATOM 1433 N N . TYR A 1 181 ? -3.670 -18.997 14.019 1.00 52.25 181 TYR A N 1
ATOM 1434 C CA . TYR A 1 181 ? -3.625 -20.015 12.965 1.00 52.25 181 TYR A CA 1
ATOM 1435 C C . TYR A 1 181 ? -3.634 -21.431 13.519 1.00 52.25 181 TYR A C 1
ATOM 1437 O O . TYR A 1 181 ? -4.209 -22.321 12.902 1.00 52.25 181 TYR A O 1
ATOM 1445 N N . THR A 1 182 ? -3.087 -21.641 14.718 1.00 53.81 182 THR A N 1
ATOM 1446 C CA . THR A 1 182 ? -3.124 -22.949 15.377 1.00 53.81 182 THR A CA 1
ATOM 1447 C C . THR A 1 182 ? -4.551 -23.392 15.684 1.00 53.81 182 THR A C 1
ATOM 1449 O O . THR A 1 182 ? -4.832 -24.585 15.653 1.00 53.81 182 THR A O 1
ATOM 1452 N N . LYS A 1 183 ? -5.477 -22.457 15.925 1.00 60.41 183 LYS A N 1
ATOM 1453 C CA . LYS A 1 183 ? -6.892 -22.757 16.164 1.00 60.41 183 LYS A CA 1
ATOM 1454 C C . LYS A 1 183 ? -7.621 -23.092 14.862 1.00 60.41 183 LYS A C 1
ATOM 1456 O O . LYS A 1 183 ? -8.370 -24.061 14.833 1.00 60.41 183 LYS A O 1
ATOM 1461 N N . MET A 1 184 ? -7.362 -22.355 13.779 1.00 56.53 184 MET A N 1
ATOM 1462 C CA . MET A 1 184 ? -7.939 -22.666 12.461 1.00 56.53 184 MET A CA 1
ATOM 1463 C C . MET A 1 184 ? -7.378 -23.963 11.871 1.00 56.53 184 MET A C 1
ATOM 1465 O O . MET A 1 184 ? -8.152 -24.780 11.389 1.00 56.53 184 MET A O 1
ATOM 1469 N N . LEU A 1 185 ? -6.066 -24.198 11.971 1.00 64.94 185 LEU A N 1
ATOM 1470 C CA . LEU A 1 185 ? -5.426 -25.444 11.537 1.00 64.94 185 LEU A CA 1
ATOM 1471 C C . LEU A 1 185 ? -5.902 -26.640 12.360 1.00 64.94 185 LEU A C 1
ATOM 1473 O O . LEU A 1 185 ? -6.198 -27.675 11.777 1.00 64.94 185 LEU A O 1
ATOM 1477 N N . LYS A 1 186 ? -6.054 -26.506 13.687 1.00 71.38 186 LYS A N 1
ATOM 1478 C CA . LYS A 1 186 ? -6.657 -27.563 14.518 1.00 71.38 186 LYS A CA 1
ATOM 1479 C C . LYS A 1 186 ? -8.093 -27.867 14.105 1.00 71.38 186 LYS A C 1
ATOM 1481 O O . LYS A 1 186 ? -8.444 -29.039 14.036 1.00 71.38 186 LYS A O 1
ATOM 1486 N N . ASN A 1 187 ? -8.897 -26.846 13.802 1.00 71.81 187 ASN A N 1
ATOM 1487 C CA . ASN A 1 187 ? -10.259 -27.042 13.307 1.00 71.81 187 ASN A CA 1
ATOM 1488 C C . ASN A 1 187 ? -10.282 -27.690 11.915 1.00 71.81 187 ASN A C 1
ATOM 1490 O O . ASN A 1 187 ? -11.084 -28.580 11.673 1.00 71.81 187 ASN A O 1
ATOM 1494 N N . CYS A 1 188 ? -9.400 -27.285 11.001 1.00 71.38 188 CYS A N 1
ATOM 1495 C CA . CYS A 1 188 ? -9.333 -27.881 9.668 1.00 71.38 188 CYS A CA 1
ATOM 1496 C C . CYS A 1 188 ? -8.849 -29.340 9.738 1.00 71.38 188 CYS A C 1
ATOM 1498 O O . CYS A 1 188 ? -9.464 -30.231 9.159 1.00 71.38 188 CYS A O 1
ATOM 1500 N N . TYR A 1 189 ? -7.812 -29.608 10.539 1.00 80.00 189 TYR A N 1
ATOM 1501 C CA . TYR A 1 189 ? -7.319 -30.958 10.813 1.00 80.00 189 TYR A CA 1
ATOM 1502 C C . TYR A 1 189 ? -8.391 -31.837 11.461 1.00 80.00 189 TYR A C 1
ATOM 1504 O O . TYR A 1 189 ? -8.553 -32.984 11.057 1.00 80.00 189 TYR A O 1
ATOM 1512 N N . SER A 1 190 ? -9.151 -31.323 12.434 1.00 76.38 190 SER A N 1
ATOM 1513 C CA . SER A 1 190 ? -10.214 -32.104 13.071 1.00 76.38 190 SER A CA 1
ATOM 1514 C C . SER A 1 190 ? -11.375 -32.391 12.117 1.00 76.38 190 SER A C 1
ATOM 1516 O O . SER A 1 190 ? -11.912 -33.493 12.155 1.00 76.38 190 SER A O 1
ATOM 1518 N N . LEU A 1 191 ? -11.719 -31.464 11.217 1.00 78.12 191 LEU A N 1
ATOM 1519 C CA . LEU A 1 191 ? -12.723 -31.684 10.171 1.00 78.12 191 LEU A CA 1
ATOM 1520 C C . LEU A 1 191 ? -12.274 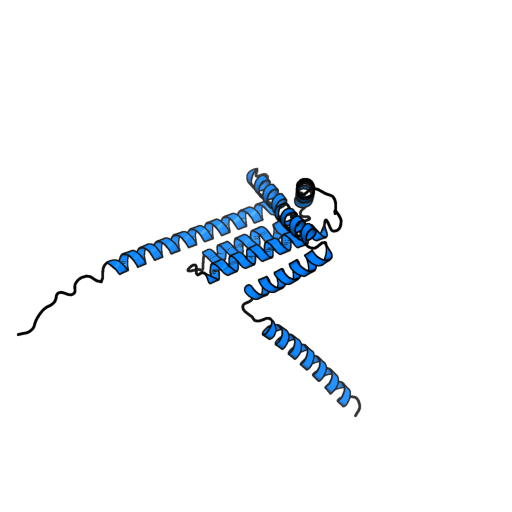-32.752 9.168 1.00 78.12 191 LEU A C 1
ATOM 1522 O O . LEU A 1 191 ? -13.031 -33.681 8.896 1.00 78.12 191 LEU A O 1
ATOM 1526 N N . ILE A 1 192 ? -11.033 -32.668 8.680 1.00 83.50 192 ILE A N 1
ATOM 1527 C CA . ILE A 1 192 ? -10.455 -33.658 7.759 1.00 83.50 192 ILE A CA 1
ATOM 1528 C C . ILE A 1 192 ? -10.353 -35.030 8.436 1.00 83.50 192 ILE A C 1
ATOM 1530 O O . ILE A 1 192 ? -10.765 -36.036 7.862 1.00 83.50 192 ILE A O 1
ATOM 1534 N N . LYS A 1 193 ? -9.868 -35.081 9.682 1.00 85.25 193 LYS A N 1
ATOM 1535 C CA . LYS A 1 193 ? -9.772 -36.313 10.474 1.00 85.25 193 LYS A CA 1
ATOM 1536 C C . LYS A 1 193 ? -11.145 -36.947 10.701 1.00 85.25 193 LYS A C 1
ATOM 1538 O O . LYS A 1 193 ? -11.288 -38.150 10.516 1.00 85.25 193 LYS A O 1
ATOM 1543 N N . ASN A 1 194 ? -12.156 -36.159 11.066 1.00 81.75 194 ASN A N 1
ATOM 1544 C CA . ASN A 1 194 ? -13.512 -36.663 11.289 1.00 81.75 194 ASN A CA 1
ATOM 1545 C C . ASN A 1 194 ? -14.169 -37.139 9.989 1.00 81.75 194 ASN A C 1
ATOM 1547 O O . ASN A 1 194 ? -14.886 -38.136 10.000 1.00 81.75 194 ASN A O 1
ATOM 1551 N N . PHE A 1 195 ? -13.901 -36.465 8.870 1.00 83.19 195 PHE A N 1
ATOM 1552 C CA . PHE A 1 195 ? -14.375 -36.884 7.556 1.00 83.19 195 PHE A CA 1
ATOM 1553 C C . PHE A 1 195 ? -13.742 -38.217 7.121 1.00 83.19 195 PHE A C 1
ATOM 1555 O O . PHE A 1 195 ? -14.462 -39.137 6.738 1.00 83.19 195 PHE A O 1
ATOM 1562 N N . LEU A 1 196 ? -12.420 -38.366 7.276 1.00 81.94 196 LEU A N 1
ATOM 1563 C CA . LEU A 1 196 ? -11.694 -39.612 6.992 1.00 81.94 196 LEU A CA 1
ATOM 1564 C C . LEU A 1 196 ? -12.149 -40.772 7.887 1.00 81.94 196 LEU A C 1
ATOM 1566 O O . LEU A 1 196 ? -12.422 -41.861 7.390 1.00 81.94 196 LEU A O 1
ATOM 1570 N N . LEU A 1 197 ? -12.288 -40.539 9.196 1.00 79.44 197 LEU A N 1
ATOM 1571 C CA . LEU A 1 197 ? -12.760 -41.557 10.140 1.00 79.44 197 LEU A CA 1
ATOM 1572 C C . LEU A 1 197 ? -14.197 -41.994 9.843 1.00 79.44 197 LEU A C 1
ATOM 1574 O O . LEU A 1 197 ? -14.505 -43.177 9.953 1.00 79.44 197 LEU A O 1
ATOM 1578 N N . LYS A 1 198 ? -15.069 -41.065 9.430 1.00 79.69 198 LYS A N 1
ATOM 1579 C CA . LYS A 1 198 ? -16.434 -41.391 9.003 1.00 79.69 198 LYS A CA 1
ATOM 1580 C C . LYS A 1 198 ? -16.424 -42.280 7.758 1.00 79.69 198 LYS A C 1
ATOM 1582 O O . LYS A 1 198 ? -17.165 -43.253 7.720 1.00 79.69 198 LYS A O 1
ATOM 1587 N N . HIS A 1 199 ? -15.570 -41.987 6.779 1.00 74.06 199 HIS A N 1
ATOM 1588 C CA . HIS A 1 199 ? -15.504 -42.765 5.540 1.00 74.06 199 HIS A CA 1
ATOM 1589 C C . HIS A 1 199 ? -14.898 -44.164 5.720 1.00 74.06 199 HIS A C 1
ATOM 1591 O O . HIS A 1 199 ? -15.333 -45.099 5.051 1.00 74.06 199 HIS A O 1
ATOM 1597 N N . LEU A 1 200 ? -13.940 -44.323 6.640 1.00 71.44 200 LEU A N 1
ATOM 1598 C CA . LEU A 1 200 ? -13.365 -45.627 6.989 1.00 71.44 200 LEU A CA 1
ATOM 1599 C C . LEU A 1 200 ? -14.368 -46.516 7.738 1.00 71.44 200 LEU A C 1
ATOM 1601 O O . LEU A 1 200 ? -14.481 -47.694 7.422 1.00 71.44 200 LEU A O 1
ATOM 1605 N N . LYS A 1 201 ? -15.158 -45.946 8.658 1.00 64.25 201 LYS A N 1
ATOM 1606 C CA . LYS A 1 201 ? -16.176 -46.695 9.416 1.00 64.25 201 LYS A CA 1
ATOM 1607 C C . LYS A 1 201 ? -17.332 -47.212 8.555 1.00 64.25 201 LYS A C 1
ATOM 1609 O O . LYS A 1 201 ? -17.933 -48.217 8.900 1.00 64.25 201 LYS A O 1
ATOM 1614 N N . ILE A 1 202 ? -17.655 -46.528 7.456 1.00 61.28 202 ILE A N 1
ATOM 1615 C CA . ILE A 1 202 ? -18.722 -46.943 6.529 1.00 61.28 202 ILE A CA 1
ATOM 1616 C C . ILE A 1 202 ? -18.284 -48.164 5.701 1.00 61.28 202 ILE A C 1
ATOM 1618 O O . ILE A 1 202 ? -19.095 -49.048 5.457 1.00 61.28 202 ILE A O 1
ATOM 1622 N N . ARG A 1 203 ? -16.994 -48.267 5.346 1.00 58.06 203 ARG A N 1
ATOM 1623 C CA . ARG A 1 203 ? -16.457 -49.416 4.594 1.00 58.06 203 ARG A CA 1
ATOM 1624 C C . ARG A 1 203 ? -16.429 -50.727 5.382 1.00 58.06 203 ARG A C 1
ATOM 1626 O O . ARG A 1 203 ? -16.530 -51.778 4.767 1.00 58.06 203 ARG A O 1
ATOM 1633 N N . GLU A 1 204 ? -16.295 -50.688 6.707 1.00 60.00 204 GLU A N 1
ATOM 1634 C CA . GLU A 1 204 ? -16.345 -51.910 7.531 1.00 60.00 204 GLU A CA 1
ATOM 1635 C C . GLU A 1 204 ? -17.766 -52.479 7.674 1.00 60.00 204 GLU A C 1
ATOM 1637 O O . GLU A 1 204 ? -17.913 -53.664 7.942 1.00 60.00 204 GLU A O 1
ATOM 1642 N N . ILE A 1 205 ? -18.807 -51.664 7.466 1.00 59.72 205 ILE A N 1
ATOM 1643 C CA . ILE A 1 205 ? -20.213 -52.089 7.589 1.00 59.72 205 ILE A CA 1
ATOM 1644 C C . ILE A 1 205 ? -20.734 -52.707 6.280 1.00 59.72 205 ILE A C 1
ATOM 1646 O O . ILE A 1 205 ? -21.621 -53.545 6.326 1.00 59.72 205 ILE A O 1
ATOM 1650 N N . GLU A 1 206 ? -20.177 -52.340 5.120 1.00 57.94 206 GLU A N 1
ATOM 1651 C CA . GLU A 1 206 ? -20.529 -52.940 3.816 1.00 57.94 206 GLU A CA 1
ATOM 1652 C C . GLU A 1 206 ? -19.838 -54.294 3.543 1.00 57.94 206 GLU A C 1
ATOM 1654 O O . GLU A 1 206 ? -20.145 -54.942 2.546 1.00 57.94 206 GLU A O 1
ATOM 1659 N N . LEU A 1 207 ? -18.895 -54.717 4.395 1.00 56.94 207 LEU A N 1
ATOM 1660 C CA . LEU A 1 207 ? -18.131 -55.968 4.250 1.00 56.94 207 LEU A CA 1
ATOM 1661 C C . LEU A 1 207 ? -18.583 -57.094 5.206 1.00 56.94 207 LEU A C 1
ATOM 1663 O O . LEU A 1 207 ? -17.925 -58.135 5.252 1.00 56.94 207 LEU A O 1
ATOM 1667 N N . ILE A 1 208 ? -19.679 -56.897 5.949 1.00 50.53 208 ILE A N 1
ATOM 1668 C CA . ILE A 1 208 ? -20.336 -57.896 6.818 1.00 50.53 208 ILE A CA 1
ATOM 1669 C C . ILE A 1 208 ? -21.700 -58.232 6.220 1.00 50.53 208 ILE A C 1
ATOM 1671 O O . ILE A 1 208 ? -22.018 -59.439 6.146 1.00 50.53 208 ILE A O 1
#

Radius of gyration: 26.46 Å; Cα contacts (8 Å, |Δi|>4): 205; chains: 1; bounding box: 40×81×89 Å

Nearest PDB structures (foldseek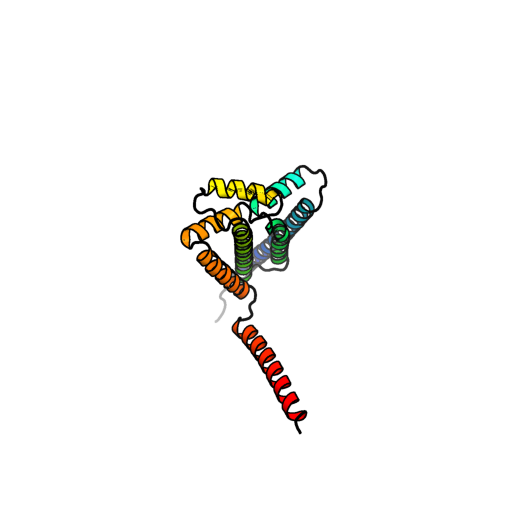):
  6rz7-assembly1_A  TM=3.016E-01  e=2.665E+00  Homo sapiens
  4xt1-assembly1_A  TM=3.077E-01  e=6.155E+00  Cytomegalovirus

InterPro domains:
  IPR025199 DNA translocase FtsK, 4TM region [PF13491] (60-187)

Solvent-accessible surface area (backbone atoms only — not comparable to full-atom values): 11061 Å² total; per-residue (Å²): 140,88,88,83,86,87,89,82,85,79,74,69,70,60,55,61,55,52,54,52,56,51,51,61,46,54,56,35,36,52,50,10,51,52,36,33,52,51,16,52,52,49,44,47,26,66,73,47,90,60,92,44,70,66,32,51,53,49,33,54,50,44,18,28,41,24,5,42,40,41,76,53,46,30,55,53,40,32,55,52,11,53,57,32,51,82,43,87,87,42,75,70,56,55,50,48,53,50,40,51,53,52,44,50,51,54,49,16,20,52,39,22,43,72,73,55,76,80,68,94,83,66,53,71,66,57,47,31,54,52,28,28,59,43,2,70,73,49,32,32,4,3,42,57,4,33,54,55,36,50,54,36,38,74,75,45,36,66,71,47,30,51,55,52,50,53,53,49,46,55,52,36,53,46,70,66,42,87,57,58,64,68,57,56,49,49,51,51,50,50,50,53,50,52,51,52,52,53,57,57,60,54,58,63,63,78,75,113

Organism: NCBI:txid116090